Protein AF-A0A949MS67-F1 (afdb_monomer_lite)

Sequence (192 aa):
MQKNRKSPASVDPARSLKKAKGFMIFGLKSWVKALELADGSKKSNGKYRYVVTPDASSGHILVAADGTVVEGSDRSREEWAKIGQPARLASIGLRAAKDELDAAERVEYTFNVITGEAYLSRRGQRVAGQPETIAAWAEIGHPVETALFEQLFAAQEWGNTTAEEVTRARMIKLGVIRPPKADDAPPTAVLS

Foldseek 3Di:
DDDPPPDPPDDDPVVVVVLLLVLLVQLQVLQQVQVCVVVVHPDDPPQKDKDAPPVRQWIFMAGPPPRDTDPPGTDGSNVSSVLRLLLLLLLLLLLVVQVVVVVPPHKDWDRHSVVQFIFIDDPNHTDPPDDTGSNVSSVRSVVVLVVLVVQLVVCVVVVPPVSNVVSVVSCCSSVVDPDDDPVPDDDPPDDD

Structure (mmCIF, N/CA/C/O backbone):
data_AF-A0A949MS67-F1
#
_entry.id   AF-A0A949MS67-F1
#
loop_
_atom_site.group_PDB
_atom_site.id
_atom_site.type_symbol
_atom_site.label_atom_id
_atom_site.label_alt_id
_atom_site.label_comp_id
_atom_site.label_asym_id
_atom_site.label_entity_id
_atom_site.label_seq_id
_atom_site.pdbx_PDB_ins_code
_atom_site.Cartn_x
_atom_site.Cartn_y
_atom_site.Cartn_z
_atom_site.occupancy
_atom_site.B_iso_or_equiv
_atom_site.auth_seq_id
_atom_site.auth_comp_id
_atom_site.auth_asym_id
_atom_site.auth_atom_id
_atom_site.pdbx_PDB_model_num
ATOM 1 N N . MET A 1 1 ? 37.582 -19.142 -14.739 1.00 43.19 1 MET A N 1
ATOM 2 C CA . MET A 1 1 ? 36.908 -17.911 -14.268 1.00 43.19 1 MET A CA 1
ATOM 3 C C . MET A 1 1 ? 35.966 -18.270 -13.125 1.00 43.19 1 MET A C 1
ATOM 5 O O . MET A 1 1 ? 34.903 -18.828 -13.368 1.00 43.19 1 MET A O 1
ATOM 9 N N . GLN A 1 2 ? 36.383 -18.052 -11.875 1.00 36.72 2 GLN A N 1
ATOM 10 C CA . GLN A 1 2 ? 35.538 -18.284 -10.699 1.00 36.72 2 GLN A CA 1
ATOM 11 C C . GLN A 1 2 ? 34.531 -17.136 -10.566 1.00 36.72 2 GLN A C 1
ATOM 13 O O . GLN A 1 2 ? 34.910 -15.971 -10.490 1.00 36.72 2 GLN A O 1
ATOM 18 N N . LYS A 1 3 ? 33.236 -17.469 -10.566 1.00 44.88 3 LYS A N 1
ATOM 19 C CA . LYS A 1 3 ? 32.161 -16.527 -10.242 1.00 44.88 3 LYS A CA 1
ATOM 20 C C . LYS A 1 3 ? 32.287 -16.171 -8.760 1.00 44.88 3 LYS A C 1
ATOM 22 O O . LYS A 1 3 ? 31.984 -17.007 -7.910 1.00 44.88 3 LYS A O 1
ATOM 27 N N . ASN A 1 4 ? 32.716 -14.947 -8.458 1.00 38.44 4 ASN A N 1
ATOM 28 C CA . ASN A 1 4 ? 32.629 -14.375 -7.116 1.00 38.44 4 ASN A CA 1
ATOM 29 C C . ASN A 1 4 ? 31.155 -14.357 -6.687 1.00 38.44 4 ASN A C 1
ATOM 31 O O . ASN A 1 4 ? 30.397 -13.456 -7.049 1.00 38.44 4 ASN A O 1
ATOM 35 N N . ARG A 1 5 ? 30.734 -15.372 -5.926 1.00 43.78 5 ARG A N 1
ATOM 36 C CA . ARG A 1 5 ? 29.480 -15.337 -5.174 1.00 43.78 5 ARG A CA 1
ATOM 37 C C . ARG A 1 5 ? 29.634 -14.234 -4.130 1.00 43.78 5 ARG A C 1
ATOM 39 O O . ARG A 1 5 ? 30.323 -14.429 -3.135 1.00 43.78 5 ARG A O 1
ATOM 46 N N . LYS A 1 6 ? 29.037 -13.065 -4.383 1.00 41.81 6 LYS A N 1
ATOM 47 C CA . LYS A 1 6 ? 28.868 -12.029 -3.358 1.00 41.81 6 LYS A CA 1
ATOM 48 C C . LYS A 1 6 ? 28.178 -12.684 -2.161 1.00 41.81 6 LYS A C 1
ATOM 50 O O . LYS A 1 6 ? 27.046 -13.147 -2.290 1.00 41.81 6 LYS A O 1
ATOM 55 N N . SER A 1 7 ? 28.870 -12.743 -1.026 1.00 41.59 7 SER A N 1
ATOM 56 C CA . SER A 1 7 ? 28.273 -13.062 0.270 1.00 41.59 7 SER A CA 1
ATOM 57 C C . SER A 1 7 ? 27.029 -12.189 0.477 1.00 41.59 7 SER A C 1
ATOM 59 O O . SER A 1 7 ? 27.041 -11.033 0.033 1.00 41.59 7 SER A O 1
ATOM 61 N N . PRO A 1 8 ? 25.954 -12.692 1.113 1.00 46.56 8 PRO A N 1
ATOM 62 C CA . PRO A 1 8 ? 24.785 -11.870 1.388 1.00 46.56 8 PRO A CA 1
ATOM 63 C C . PRO A 1 8 ? 25.245 -10.682 2.232 1.00 46.56 8 PRO A C 1
ATOM 65 O O . PRO A 1 8 ? 25.768 -10.858 3.331 1.00 46.56 8 PRO A O 1
ATOM 68 N N . ALA A 1 9 ? 25.140 -9.477 1.668 1.00 53.34 9 ALA A N 1
ATOM 69 C CA . ALA A 1 9 ? 25.511 -8.253 2.359 1.00 53.34 9 ALA A CA 1
ATOM 70 C C . ALA A 1 9 ? 24.758 -8.210 3.694 1.00 53.34 9 ALA A C 1
ATOM 72 O O . ALA A 1 9 ? 23.539 -8.406 3.713 1.00 53.34 9 ALA A O 1
ATOM 73 N N . SER A 1 10 ? 25.480 -7.992 4.796 1.00 55.25 10 SER A N 1
ATOM 74 C CA . SER A 1 10 ? 24.866 -7.800 6.106 1.00 55.25 10 SER A CA 1
ATOM 75 C C . SER A 1 10 ? 23.783 -6.730 5.986 1.00 55.25 10 SER A C 1
ATOM 77 O O . SER A 1 10 ? 23.971 -5.679 5.365 1.00 55.25 10 SER A O 1
ATOM 79 N N . VAL A 1 11 ? 22.596 -7.041 6.499 1.00 66.44 11 VAL A N 1
ATOM 80 C CA . VAL A 1 11 ? 21.452 -6.143 6.405 1.00 66.44 11 VAL A CA 1
ATOM 81 C C . VAL A 1 11 ? 21.761 -4.908 7.247 1.00 66.44 11 VAL A C 1
ATOM 83 O O . VAL A 1 11 ? 21.749 -4.978 8.471 1.00 66.44 11 VAL A O 1
ATOM 86 N N . ASP A 1 12 ? 22.048 -3.786 6.587 1.00 80.50 12 ASP A N 1
ATOM 87 C CA . ASP A 1 12 ? 22.274 -2.492 7.234 1.00 80.50 12 ASP A CA 1
ATOM 88 C C . ASP A 1 12 ? 21.078 -2.146 8.157 1.00 80.50 12 ASP A C 1
ATOM 90 O O . ASP A 1 12 ? 19.947 -1.970 7.663 1.00 80.50 12 ASP A O 1
ATOM 94 N N . PRO A 1 13 ? 21.286 -2.058 9.489 1.00 81.38 13 PRO A N 1
ATOM 95 C CA . PRO A 1 13 ? 20.227 -1.756 10.447 1.00 81.38 13 PRO A CA 1
ATOM 96 C C . PRO A 1 13 ? 19.528 -0.424 10.156 1.00 81.38 13 PRO A C 1
ATOM 98 O O . PRO A 1 13 ? 18.302 -0.333 10.259 1.00 81.38 13 PRO A O 1
ATOM 101 N N . ALA A 1 14 ? 20.270 0.593 9.706 1.00 84.31 14 ALA A N 1
ATOM 102 C CA . ALA A 1 14 ? 19.713 1.905 9.386 1.00 84.31 14 ALA A CA 1
ATOM 103 C C . ALA A 1 14 ? 18.784 1.833 8.166 1.00 84.31 14 ALA A C 1
ATOM 105 O O . ALA A 1 14 ? 17.692 2.416 8.150 1.00 84.31 14 ALA A O 1
ATOM 106 N N . ARG A 1 15 ? 19.168 1.050 7.151 1.00 84.00 15 ARG A N 1
ATOM 107 C CA . ARG A 1 15 ? 18.330 0.798 5.971 1.00 84.00 15 ARG A CA 1
ATOM 108 C C . ARG A 1 15 ? 17.051 0.045 6.332 1.00 84.00 15 ARG A C 1
ATOM 110 O O . ARG A 1 15 ? 15.988 0.365 5.794 1.00 84.00 15 ARG A O 1
ATOM 117 N N . SER A 1 16 ? 17.136 -0.921 7.241 1.00 84.88 16 SER A N 1
ATOM 118 C CA . SER A 1 16 ? 15.979 -1.696 7.709 1.00 84.88 16 SER A CA 1
ATOM 119 C C . SER A 1 16 ? 14.995 -0.838 8.492 1.00 84.88 16 SER A C 1
ATOM 121 O O . SER A 1 16 ? 13.800 -0.867 8.202 1.00 84.88 16 SER A O 1
ATOM 123 N N . LEU A 1 17 ? 15.495 0.017 9.386 1.00 88.12 17 LEU A N 1
ATOM 124 C CA . LEU A 1 17 ? 14.684 0.994 10.115 1.00 88.12 17 LEU A CA 1
ATOM 125 C C . LEU A 1 17 ? 13.962 1.956 9.164 1.00 88.12 17 LEU A C 1
ATOM 127 O O . LEU A 1 17 ? 12.759 2.192 9.299 1.00 88.12 17 LEU A O 1
ATOM 131 N N . LYS A 1 18 ? 14.662 2.465 8.141 1.00 90.31 18 LYS A N 1
ATOM 132 C CA . LYS A 1 18 ? 14.059 3.337 7.121 1.00 90.31 18 LYS A CA 1
ATOM 133 C C . LYS A 1 18 ? 12.941 2.631 6.348 1.00 90.31 18 LYS A C 1
ATOM 135 O O . LYS A 1 18 ? 11.901 3.243 6.094 1.00 90.31 18 LYS A O 1
ATOM 140 N N . LYS A 1 19 ? 13.129 1.355 5.989 1.00 91.06 19 LYS A N 1
ATOM 141 C CA . LYS A 1 19 ? 12.092 0.540 5.334 1.00 91.06 19 LYS A CA 1
ATOM 142 C C . LYS A 1 19 ? 10.891 0.313 6.251 1.00 91.06 19 LYS A C 1
ATOM 144 O O . LYS A 1 19 ? 9.771 0.588 5.830 1.00 91.06 19 LYS A O 1
ATOM 149 N N . ALA A 1 20 ? 11.121 -0.100 7.497 1.00 94.12 20 ALA A N 1
ATOM 150 C CA . ALA A 1 20 ? 10.064 -0.321 8.482 1.00 94.12 20 ALA A CA 1
ATOM 151 C C . ALA A 1 20 ? 9.238 0.950 8.722 1.00 94.12 20 ALA A C 1
ATOM 153 O O . ALA A 1 20 ? 8.012 0.898 8.701 1.00 94.12 20 ALA A O 1
ATOM 154 N N . LYS A 1 21 ? 9.886 2.120 8.825 1.00 95.31 21 LYS A N 1
ATOM 155 C CA . LYS A 1 21 ? 9.196 3.418 8.883 1.00 95.31 21 LYS A CA 1
ATOM 156 C C . LYS A 1 21 ? 8.341 3.666 7.639 1.00 95.31 21 LYS A C 1
ATOM 158 O O . LYS A 1 21 ? 7.201 4.106 7.752 1.00 95.31 21 LYS A O 1
ATOM 163 N N . GLY A 1 22 ? 8.874 3.387 6.449 1.00 95.00 22 GLY A N 1
ATOM 164 C CA . GLY A 1 22 ? 8.127 3.502 5.195 1.00 95.00 22 GLY A CA 1
ATOM 165 C C . GLY A 1 22 ? 6.868 2.630 5.176 1.00 95.00 22 GLY A C 1
ATOM 166 O O . GLY A 1 22 ? 5.795 3.121 4.824 1.00 95.00 22 GLY A O 1
ATOM 167 N N . PHE A 1 23 ? 6.988 1.372 5.604 1.00 97.31 23 PHE A N 1
ATOM 168 C CA . PHE A 1 23 ? 5.857 0.454 5.713 1.00 97.31 23 PHE A CA 1
ATOM 169 C C . PHE A 1 23 ? 4.867 0.892 6.786 1.00 97.31 23 PHE A C 1
ATOM 171 O O . PHE A 1 23 ? 3.676 0.917 6.503 1.00 97.31 23 PHE A O 1
ATOM 178 N N . MET A 1 24 ? 5.326 1.348 7.953 1.00 98.12 24 MET A N 1
ATOM 179 C CA . MET A 1 24 ? 4.439 1.880 8.988 1.00 98.12 24 MET A CA 1
ATOM 180 C C . MET A 1 24 ? 3.545 3.003 8.451 1.00 98.12 24 MET A C 1
ATOM 182 O O . MET A 1 24 ? 2.327 2.956 8.601 1.00 98.12 24 MET A O 1
ATOM 186 N N . ILE A 1 25 ? 4.133 3.979 7.751 1.00 96.81 25 ILE A N 1
ATOM 187 C CA . ILE A 1 25 ? 3.370 5.078 7.142 1.00 96.81 25 ILE A CA 1
ATOM 188 C C . ILE A 1 25 ? 2.364 4.560 6.109 1.00 96.81 25 ILE A C 1
ATOM 190 O O . ILE A 1 25 ? 1.252 5.080 6.022 1.00 96.81 25 ILE A O 1
ATOM 194 N N . PHE A 1 26 ? 2.733 3.555 5.311 1.00 97.06 26 PHE A N 1
ATOM 195 C CA . PHE A 1 26 ? 1.811 2.963 4.343 1.00 97.06 26 PHE A CA 1
ATOM 196 C C . PHE A 1 26 ? 0.642 2.247 5.035 1.00 97.06 26 PHE A C 1
ATOM 198 O O . PHE A 1 26 ? -0.505 2.418 4.618 1.00 97.06 26 PHE A O 1
ATOM 205 N N . GLY A 1 27 ? 0.918 1.501 6.109 1.00 97.19 27 GLY A N 1
ATOM 206 C CA . GLY A 1 27 ? -0.087 0.832 6.936 1.00 97.19 27 GLY A CA 1
ATOM 207 C C . GLY A 1 27 ? -1.080 1.827 7.533 1.00 97.19 27 GLY A C 1
ATOM 208 O O . GLY A 1 27 ? -2.278 1.698 7.298 1.00 97.19 27 GLY A O 1
ATOM 209 N N . LEU A 1 28 ? -0.580 2.881 8.185 1.00 97.81 28 LEU A N 1
ATOM 210 C CA . LEU A 1 28 ? -1.396 3.958 8.758 1.00 97.81 28 LEU A CA 1
ATOM 211 C C . LEU A 1 28 ? -2.299 4.627 7.714 1.00 97.81 28 LEU A C 1
ATOM 213 O O . LEU A 1 28 ? -3.502 4.769 7.925 1.00 97.81 28 LEU A O 1
ATOM 217 N N . LYS A 1 29 ? -1.744 5.002 6.553 1.00 95.81 29 LYS A N 1
ATOM 218 C CA . LYS A 1 29 ? -2.519 5.613 5.457 1.00 95.81 29 LYS A CA 1
ATOM 219 C C . LYS A 1 29 ? -3.605 4.685 4.924 1.00 95.81 29 LYS A C 1
ATOM 221 O O . LYS A 1 29 ? -4.720 5.128 4.659 1.00 95.81 29 LYS A O 1
ATOM 226 N N . SER A 1 30 ? -3.272 3.411 4.756 1.00 95.56 30 SER A N 1
ATOM 227 C CA . SER A 1 30 ? -4.215 2.410 4.259 1.00 95.56 30 SER A CA 1
ATOM 228 C C . SER A 1 30 ? -5.339 2.157 5.260 1.00 95.56 30 SER A C 1
ATOM 230 O O . SER A 1 30 ? -6.488 1.998 4.861 1.00 95.56 30 SER A O 1
ATOM 232 N N . TRP A 1 31 ? -5.025 2.175 6.555 1.00 96.50 31 TRP A N 1
ATOM 233 C CA . TRP A 1 31 ? -6.000 2.004 7.624 1.00 96.50 31 TRP A CA 1
ATOM 234 C C . TRP A 1 31 ? -6.948 3.198 7.724 1.00 96.50 31 TRP A C 1
ATOM 236 O O . TRP A 1 31 ? -8.157 3.003 7.768 1.00 96.50 31 TRP A O 1
ATOM 246 N N . VAL A 1 32 ? -6.427 4.430 7.660 1.00 96.06 32 VAL A N 1
ATOM 247 C CA . VAL A 1 32 ? -7.252 5.647 7.538 1.00 96.06 32 VAL A CA 1
ATOM 248 C C . VAL A 1 32 ? -8.229 5.511 6.373 1.00 96.06 32 VAL A C 1
ATOM 250 O O . VAL A 1 32 ? -9.426 5.722 6.541 1.00 96.06 32 VAL A O 1
ATOM 253 N N . LYS A 1 33 ? -7.739 5.076 5.206 1.00 93.62 33 LYS A N 1
ATOM 254 C CA . LYS A 1 33 ? -8.592 4.896 4.032 1.00 93.62 33 LYS A CA 1
ATOM 255 C C . LYS A 1 33 ? -9.660 3.813 4.231 1.00 93.62 33 LYS A C 1
ATOM 257 O O . LYS A 1 33 ? -10.775 3.973 3.741 1.00 93.62 33 LYS A O 1
ATOM 262 N N . ALA A 1 34 ? -9.330 2.730 4.932 1.00 93.94 34 ALA A N 1
ATOM 263 C CA . ALA A 1 34 ? -10.269 1.662 5.259 1.00 93.94 34 ALA A CA 1
ATOM 264 C C . ALA A 1 34 ? -11.369 2.126 6.230 1.00 93.94 34 ALA A C 1
ATOM 266 O O . ALA A 1 34 ? -12.530 1.787 6.020 1.00 93.94 34 ALA A O 1
ATOM 267 N N . LEU A 1 35 ? -11.031 2.948 7.231 1.00 94.88 35 LEU A N 1
ATOM 268 C CA . LEU A 1 35 ? -12.013 3.567 8.131 1.00 94.88 35 LEU A CA 1
ATOM 269 C C . LEU A 1 35 ? -12.977 4.477 7.358 1.00 94.88 35 LEU A C 1
ATOM 271 O O . LEU A 1 35 ? -14.189 4.345 7.481 1.00 94.88 35 LEU A O 1
ATOM 275 N N . GLU A 1 36 ? -12.449 5.347 6.494 1.00 92.69 36 GLU A N 1
ATOM 276 C CA . GLU A 1 36 ? -13.283 6.224 5.661 1.00 92.69 36 GLU A CA 1
ATOM 277 C C . GLU A 1 36 ? -14.195 5.427 4.718 1.00 92.69 36 GLU A C 1
ATOM 279 O O . GLU A 1 36 ? -15.343 5.808 4.490 1.00 92.69 36 GLU A O 1
ATOM 284 N N . LEU A 1 37 ? -13.704 4.310 4.172 1.00 89.88 37 LEU A N 1
ATOM 285 C CA . LEU A 1 37 ? -14.509 3.424 3.336 1.00 89.88 37 LEU A CA 1
ATOM 286 C C . LEU A 1 37 ? -15.642 2.766 4.137 1.00 89.88 37 LEU A C 1
ATOM 288 O O . LEU A 1 37 ? -16.756 2.679 3.624 1.00 89.88 37 LEU A O 1
ATOM 292 N N . ALA A 1 38 ? -15.371 2.336 5.373 1.00 89.69 38 ALA A N 1
ATOM 293 C CA . ALA A 1 38 ? -16.376 1.764 6.270 1.00 89.69 38 ALA A CA 1
ATOM 294 C C . ALA A 1 38 ? -17.486 2.774 6.616 1.00 89.69 38 ALA A C 1
ATOM 296 O O . ALA A 1 38 ? -18.649 2.397 6.710 1.00 89.69 38 ALA A O 1
ATOM 297 N N . ASP A 1 39 ? -17.152 4.064 6.681 1.00 89.25 39 ASP A N 1
ATOM 298 C CA . ASP A 1 39 ? -18.117 5.164 6.818 1.00 89.25 39 ASP A CA 1
ATOM 299 C C . ASP A 1 39 ? -18.855 5.521 5.508 1.00 89.25 39 ASP A C 1
ATOM 301 O O . ASP A 1 39 ? -19.553 6.533 5.431 1.00 89.25 39 ASP A O 1
ATOM 305 N N . GLY A 1 40 ? -18.669 4.748 4.433 1.00 86.19 40 GLY A N 1
ATOM 306 C CA . GLY A 1 40 ? -19.291 4.986 3.127 1.00 86.19 40 GLY A CA 1
ATOM 307 C C . GLY A 1 40 ? -18.595 6.050 2.269 1.00 86.19 40 GLY A C 1
ATOM 308 O O . GLY A 1 40 ? -19.070 6.384 1.178 1.00 86.19 40 GLY A O 1
ATOM 309 N N . SER A 1 41 ? -17.446 6.578 2.702 1.00 86.31 41 SER A N 1
ATOM 310 C CA . SER A 1 41 ? -16.713 7.606 1.960 1.00 86.31 41 SER A CA 1
ATOM 311 C C . SER A 1 41 ? -15.823 6.991 0.878 1.00 86.31 41 SER A C 1
ATOM 313 O O . SER A 1 41 ? -14.752 6.433 1.123 1.00 86.31 41 SER A O 1
ATOM 315 N N . LYS A 1 42 ? -16.225 7.160 -0.388 1.00 77.25 42 LYS A N 1
ATOM 316 C CA . LYS A 1 42 ? -15.426 6.708 -1.547 1.00 77.25 42 LYS A CA 1
ATOM 317 C C . LYS A 1 42 ? -14.109 7.480 -1.693 1.00 77.25 42 LYS A C 1
ATOM 319 O O . LYS A 1 42 ? -13.109 6.942 -2.170 1.00 77.25 42 LYS A O 1
ATOM 324 N N . LYS A 1 43 ? -14.065 8.734 -1.239 1.00 78.50 43 LYS A N 1
ATOM 325 C CA . LYS A 1 43 ? -12.876 9.603 -1.232 1.00 78.50 43 LYS A CA 1
ATOM 326 C C . LYS A 1 43 ? -12.490 9.946 0.201 1.00 78.50 43 LYS A C 1
ATOM 328 O O . LYS A 1 43 ? -13.339 9.888 1.080 1.00 78.50 43 LYS A O 1
ATOM 333 N N . SER A 1 44 ? -11.212 10.260 0.411 1.00 79.88 44 SER A N 1
ATOM 334 C CA . SER A 1 44 ? -10.785 10.747 1.721 1.00 79.88 44 SER A CA 1
ATOM 335 C C . SER A 1 44 ? -11.413 12.104 1.993 1.00 79.88 44 SER A C 1
ATOM 337 O O . SER A 1 44 ? -11.413 12.967 1.114 1.00 79.88 44 SER A O 1
ATOM 339 N N . ASN A 1 45 ? -11.998 12.249 3.176 1.00 86.69 45 ASN A N 1
ATOM 340 C CA . ASN A 1 45 ? -12.684 13.459 3.626 1.00 86.69 45 ASN A CA 1
ATOM 341 C C . ASN A 1 45 ? -11.993 14.087 4.846 1.00 86.69 45 ASN A C 1
ATOM 343 O O . ASN A 1 45 ? -12.453 15.107 5.349 1.00 86.69 45 ASN A O 1
ATOM 347 N N . GLY A 1 46 ? -10.893 13.487 5.316 1.00 90.62 46 GLY A N 1
ATOM 348 C CA . GLY A 1 46 ? -10.115 14.001 6.436 1.00 90.62 46 GLY A CA 1
ATOM 349 C C . GLY A 1 46 ? -10.731 13.720 7.806 1.00 90.62 46 GLY A C 1
ATOM 350 O O . GLY A 1 46 ? -10.265 14.296 8.785 1.00 90.62 46 GLY A O 1
ATOM 351 N N . LYS A 1 47 ? -11.734 12.833 7.909 1.00 94.31 47 LYS A N 1
ATOM 352 C CA . LYS A 1 47 ? -12.329 12.433 9.199 1.00 94.31 47 LYS A CA 1
ATOM 353 C C . LYS A 1 47 ? -11.311 11.781 10.134 1.00 94.31 47 LYS A C 1
ATOM 355 O O . LYS A 1 47 ? -11.421 11.931 11.348 1.00 94.31 47 LYS A O 1
ATOM 360 N N . TYR A 1 48 ? -10.312 11.095 9.582 1.00 96.50 48 TYR A N 1
ATOM 361 C CA . TYR A 1 48 ? -9.245 10.457 10.344 1.00 96.50 48 TYR A CA 1
ATOM 362 C C . TYR A 1 48 ? -7.877 10.982 9.918 1.00 96.50 48 TYR A C 1
ATOM 364 O O . TYR A 1 48 ? -7.619 11.211 8.735 1.00 96.50 48 TYR A O 1
ATOM 372 N N . ARG A 1 49 ? -6.965 11.112 10.882 1.00 96.19 49 ARG A N 1
ATOM 373 C CA . ARG A 1 49 ? -5.554 11.438 10.641 1.00 96.19 49 ARG A CA 1
ATOM 374 C C . ARG A 1 49 ? -4.659 10.502 11.433 1.00 96.19 49 ARG A C 1
ATOM 376 O O . ARG A 1 49 ? -4.998 10.131 12.548 1.00 96.19 49 ARG A O 1
ATOM 383 N N . TYR A 1 50 ? -3.508 10.141 10.883 1.00 97.00 50 TYR A N 1
ATOM 384 C CA . TYR A 1 50 ? -2.521 9.371 11.630 1.00 97.00 50 TYR A CA 1
ATOM 385 C C . TYR A 1 50 ? -1.490 10.285 12.293 1.00 97.00 50 TYR A C 1
ATOM 387 O O . TYR A 1 50 ? -1.149 11.347 11.768 1.00 97.00 50 TYR A O 1
ATOM 395 N N . VAL A 1 51 ? -0.958 9.829 13.420 1.00 97.06 51 VAL A N 1
ATOM 396 C CA . VAL A 1 51 ? 0.145 10.448 14.152 1.00 97.06 51 VAL A CA 1
ATOM 397 C C . VAL A 1 51 ? 1.258 9.418 14.286 1.00 97.06 51 VAL A C 1
ATOM 399 O O . VAL A 1 51 ? 1.006 8.226 14.451 1.00 97.06 51 VAL A O 1
ATOM 402 N N . VAL A 1 52 ? 2.497 9.881 14.172 1.00 97.44 52 VAL A N 1
ATOM 403 C CA . VAL A 1 52 ? 3.704 9.074 14.364 1.00 97.44 52 VAL A CA 1
ATOM 404 C C . VAL A 1 52 ? 4.557 9.771 15.403 1.00 97.44 52 VAL A C 1
ATOM 406 O O . VAL A 1 52 ? 4.695 10.996 15.351 1.00 97.44 52 VAL A O 1
ATOM 409 N N . THR A 1 53 ? 5.124 9.008 16.332 1.00 96.62 53 THR A N 1
ATOM 410 C CA . THR A 1 53 ? 6.024 9.565 17.344 1.00 96.62 53 THR A CA 1
ATOM 411 C C . THR A 1 53 ? 7.258 10.205 16.691 1.00 96.62 53 THR A C 1
ATOM 413 O O . THR A 1 53 ? 7.654 9.805 15.591 1.00 96.62 53 THR A O 1
ATOM 416 N N . PRO A 1 54 ? 7.904 11.203 17.323 1.00 93.25 54 PRO A N 1
ATOM 417 C CA . PRO A 1 54 ? 9.055 11.891 16.726 1.00 93.25 54 PRO A CA 1
ATOM 418 C C . PRO A 1 54 ? 10.208 10.956 16.324 1.00 93.25 54 PRO A C 1
ATOM 420 O O . PRO A 1 54 ? 10.836 11.141 15.280 1.00 93.25 54 PRO A O 1
ATOM 423 N N . ASP A 1 55 ? 10.442 9.912 17.117 1.00 92.81 55 ASP A N 1
ATOM 424 C CA . ASP A 1 55 ? 11.435 8.857 16.885 1.00 92.81 55 ASP A CA 1
ATOM 425 C C . ASP A 1 55 ? 10.950 7.756 15.917 1.00 92.81 55 ASP A C 1
ATOM 427 O O . ASP A 1 55 ? 11.714 6.864 15.542 1.00 92.81 55 ASP A O 1
ATOM 431 N N . ALA A 1 56 ? 9.692 7.828 15.471 1.00 94.31 56 ALA A N 1
ATOM 432 C CA . ALA A 1 56 ? 9.029 6.840 14.629 1.00 94.31 56 ALA A CA 1
ATOM 433 C C . ALA A 1 56 ? 9.100 5.409 15.198 1.00 94.31 56 ALA A C 1
ATOM 435 O O . ALA A 1 56 ? 9.286 4.450 14.438 1.00 94.31 56 ALA A O 1
ATOM 436 N N . SER A 1 57 ? 8.997 5.270 16.521 1.00 96.44 57 SER A N 1
ATOM 437 C CA . SER A 1 57 ? 8.876 3.983 17.213 1.00 96.44 57 SER A CA 1
ATOM 438 C C . SER A 1 57 ? 7.439 3.457 17.239 1.00 96.44 57 SER A C 1
ATOM 440 O O . SER A 1 57 ? 7.250 2.242 17.232 1.00 96.44 57 SER A O 1
ATOM 442 N N . SER A 1 58 ? 6.433 4.332 17.180 1.00 97.62 58 SER A N 1
ATOM 443 C CA . SER A 1 58 ? 5.020 3.949 17.122 1.00 97.62 58 SER A CA 1
ATOM 444 C C . SER A 1 58 ? 4.167 4.958 16.346 1.00 97.62 58 SER A C 1
ATOM 446 O O . SER A 1 58 ? 4.630 6.019 15.903 1.00 97.62 58 SER A O 1
ATOM 448 N N . GLY A 1 59 ? 2.900 4.603 16.144 1.00 97.88 59 GLY A N 1
ATOM 449 C CA . GLY A 1 59 ? 1.900 5.494 15.580 1.00 97.88 59 GLY A CA 1
ATOM 450 C C . GLY A 1 59 ? 0.482 5.043 15.903 1.00 97.88 59 GLY A C 1
ATOM 451 O O . GLY A 1 59 ? 0.245 3.881 16.225 1.00 97.88 59 GLY A O 1
ATOM 452 N N . HIS A 1 60 ? -0.456 5.973 15.778 1.00 98.25 60 HIS A N 1
ATOM 453 C CA . HIS A 1 60 ? -1.879 5.755 16.026 1.00 98.25 60 HIS A CA 1
ATOM 454 C C . HIS A 1 60 ? -2.731 6.623 15.099 1.00 98.25 60 HIS A C 1
ATOM 456 O O . HIS A 1 60 ? -2.218 7.474 14.365 1.00 98.25 60 HIS A O 1
ATOM 462 N N . ILE A 1 61 ? -4.043 6.401 15.107 1.00 98.19 61 ILE A N 1
ATOM 463 C CA . ILE A 1 61 ? -5.008 7.149 14.299 1.00 98.19 61 ILE A CA 1
ATOM 464 C C . ILE A 1 61 ? -5.928 7.925 15.230 1.00 98.19 61 ILE A C 1
ATOM 466 O O . ILE A 1 61 ? -6.395 7.394 16.231 1.00 98.19 61 ILE A O 1
ATOM 470 N N . LEU A 1 62 ? -6.192 9.179 14.882 1.00 97.62 62 LEU A N 1
ATOM 471 C CA . LEU A 1 62 ? -7.103 10.068 15.585 1.00 97.62 62 LEU A CA 1
ATOM 472 C C . LEU A 1 62 ? -8.317 10.375 14.712 1.00 97.62 62 LEU A C 1
ATOM 474 O O . LEU A 1 62 ? -8.184 10.558 13.497 1.00 97.62 62 LEU A O 1
ATOM 478 N N . VAL A 1 63 ? -9.475 10.525 15.343 1.00 96.69 63 VAL A N 1
ATOM 479 C CA . VAL A 1 63 ? -10.611 11.245 14.767 1.00 96.69 63 VAL A CA 1
ATOM 480 C C . VAL A 1 63 ? -10.239 12.728 14.709 1.00 96.69 63 VAL A C 1
ATOM 482 O O . VAL A 1 63 ? -9.766 13.315 15.680 1.00 96.69 63 VAL A O 1
ATOM 485 N N . ALA A 1 64 ? -10.382 13.348 13.541 1.00 94.38 64 ALA A N 1
ATOM 486 C CA . ALA A 1 64 ? -9.918 14.714 13.317 1.00 94.38 64 ALA A CA 1
ATOM 487 C C . ALA A 1 64 ? -10.745 15.763 14.075 1.00 94.38 64 ALA A C 1
ATOM 489 O O . ALA A 1 64 ? -10.207 16.809 14.425 1.00 94.38 64 ALA A O 1
ATOM 490 N N . ALA A 1 65 ? -12.029 15.483 14.315 1.00 94.88 65 ALA A N 1
ATOM 491 C CA . ALA A 1 65 ? -12.967 16.426 14.921 1.00 94.88 65 ALA A CA 1
ATOM 492 C C . ALA A 1 65 ? -12.680 16.700 16.407 1.00 94.88 65 ALA A C 1
ATOM 494 O O . ALA A 1 65 ? -12.796 17.839 16.848 1.00 94.88 65 ALA A O 1
ATOM 495 N N . ASP A 1 66 ? -12.306 15.672 17.166 1.00 94.94 66 ASP A N 1
ATOM 496 C CA . ASP A 1 66 ? -12.172 15.716 18.628 1.00 94.94 66 ASP A CA 1
ATOM 497 C C . ASP A 1 66 ? -10.800 15.232 19.131 1.00 94.94 66 ASP A C 1
ATOM 499 O O . ASP A 1 66 ? -10.475 15.395 20.304 1.00 94.94 66 ASP A O 1
ATOM 503 N N . GLY A 1 67 ? -9.968 14.667 18.252 1.00 94.81 67 GLY A N 1
ATOM 504 C CA . GLY A 1 67 ? -8.666 14.122 18.617 1.00 94.81 67 GLY A CA 1
ATOM 505 C C . GLY A 1 67 ? -8.725 12.769 19.324 1.00 94.81 67 GLY A C 1
ATOM 506 O O . GLY A 1 67 ? -7.695 12.338 19.839 1.00 94.81 67 GLY A O 1
ATOM 507 N N . THR A 1 68 ? -9.874 12.087 19.343 1.00 96.81 68 THR A N 1
ATOM 508 C CA . THR A 1 68 ? -10.008 10.775 19.987 1.00 96.81 68 THR A CA 1
ATOM 509 C C . THR A 1 68 ? -9.171 9.729 19.257 1.00 96.81 68 THR A C 1
ATOM 511 O O . THR A 1 68 ? -9.228 9.625 18.028 1.00 96.81 68 THR A O 1
ATOM 514 N N . VAL A 1 69 ? -8.406 8.926 20.002 1.00 97.31 69 VAL A N 1
ATOM 515 C CA . VAL A 1 69 ? -7.661 7.795 19.433 1.00 97.31 69 VAL A CA 1
ATOM 516 C C . VAL A 1 69 ? -8.642 6.722 18.975 1.00 97.31 69 VAL A C 1
ATOM 518 O O . VAL A 1 69 ? -9.492 6.271 19.738 1.00 97.31 69 VAL A O 1
ATOM 521 N N . VAL A 1 70 ? -8.508 6.288 17.725 1.00 96.56 70 VAL A N 1
ATOM 522 C CA . VAL A 1 70 ? -9.284 5.176 17.179 1.00 96.56 70 VAL A CA 1
ATOM 523 C C . VAL A 1 70 ? -8.842 3.883 17.856 1.00 96.56 70 VAL A C 1
ATOM 525 O O . VAL A 1 70 ? -7.647 3.572 17.903 1.00 96.56 70 VAL A O 1
ATOM 528 N N . GLU A 1 71 ? -9.806 3.114 18.352 1.00 93.75 71 GLU A N 1
ATOM 529 C CA . GLU A 1 71 ? -9.559 1.848 19.038 1.00 93.75 71 GLU A CA 1
ATOM 530 C C . GLU A 1 71 ? -8.714 0.885 18.186 1.00 93.75 71 GLU A C 1
ATOM 532 O O . GLU A 1 71 ? -8.880 0.769 16.969 1.00 93.75 71 GLU A O 1
ATOM 537 N N . GLY A 1 72 ? -7.751 0.220 18.829 1.00 90.94 72 GLY A N 1
ATOM 538 C CA . GLY A 1 72 ? -6.859 -0.742 18.177 1.00 90.94 72 GLY A CA 1
ATOM 539 C C . GLY A 1 72 ? -5.872 -0.137 17.171 1.00 90.94 72 GLY A C 1
ATOM 540 O O . GLY A 1 72 ? -5.209 -0.894 16.451 1.00 90.94 72 GLY A O 1
ATOM 541 N N . SER A 1 73 ? -5.766 1.196 17.090 1.00 96.00 73 SER A N 1
ATOM 542 C CA . SER A 1 73 ? -4.826 1.877 16.192 1.00 96.00 73 SER A CA 1
ATOM 543 C C . SER A 1 73 ? -3.472 2.201 16.827 1.00 96.00 73 SER A C 1
ATOM 545 O O . SER A 1 73 ? -2.521 2.425 16.088 1.00 96.00 73 SER A O 1
ATOM 547 N N . ASP A 1 74 ? -3.337 2.200 18.153 1.00 97.25 74 ASP A N 1
ATOM 548 C CA . ASP A 1 74 ? -2.031 2.417 18.783 1.00 97.25 74 ASP A CA 1
ATOM 549 C C . ASP A 1 74 ? -1.163 1.163 18.673 1.00 97.25 74 ASP A C 1
ATOM 551 O O . ASP A 1 74 ? -1.512 0.106 19.203 1.00 97.25 74 ASP A O 1
ATOM 555 N N . ARG A 1 75 ? -0.081 1.255 17.890 1.00 97.81 75 ARG A N 1
ATOM 556 C CA . ARG A 1 75 ? 0.808 0.128 17.576 1.00 97.81 75 ARG A CA 1
ATOM 557 C C . ARG A 1 75 ? 2.244 0.592 17.374 1.00 97.81 75 ARG A C 1
ATOM 559 O O . ARG A 1 75 ? 2.510 1.707 16.914 1.00 97.81 75 ARG A O 1
ATOM 566 N N . SER A 1 76 ? 3.182 -0.311 17.631 1.00 98.19 76 SER A N 1
ATOM 567 C CA . SER A 1 76 ? 4.595 -0.125 17.301 1.00 98.19 76 SER A CA 1
ATOM 568 C C . SER A 1 76 ? 4.832 -0.012 15.790 1.00 98.19 76 SER A C 1
ATOM 570 O O . SER A 1 76 ? 4.015 -0.418 14.953 1.00 98.19 76 SER A O 1
ATOM 572 N N . ARG A 1 77 ? 6.006 0.502 15.416 1.00 97.69 77 ARG A N 1
ATOM 573 C CA . ARG A 1 77 ? 6.470 0.552 14.026 1.00 97.69 77 ARG A CA 1
ATOM 574 C C . ARG A 1 77 ? 6.469 -0.826 13.384 1.00 97.69 77 ARG A C 1
ATOM 576 O O . ARG A 1 77 ? 6.088 -0.947 12.223 1.00 97.69 77 ARG A O 1
ATOM 583 N N . GLU A 1 78 ? 6.916 -1.849 14.100 1.00 97.12 78 GLU A N 1
ATOM 584 C CA . GLU A 1 78 ? 7.028 -3.214 13.595 1.00 97.12 78 GLU A CA 1
ATOM 585 C C . GLU A 1 78 ? 5.645 -3.814 13.319 1.00 97.12 78 GLU A C 1
ATOM 587 O O . GLU A 1 78 ? 5.443 -4.455 12.288 1.00 97.12 78 GLU A O 1
ATOM 592 N N . GLU A 1 79 ? 4.669 -3.557 14.186 1.00 97.81 79 GLU A N 1
ATOM 593 C CA . GLU A 1 79 ? 3.281 -3.980 13.982 1.00 97.81 79 GLU A CA 1
ATOM 594 C C . GLU A 1 79 ? 2.636 -3.260 12.799 1.00 97.81 79 GLU A C 1
ATOM 596 O O . GLU A 1 79 ? 2.016 -3.896 11.944 1.00 97.81 79 GLU A O 1
ATOM 601 N N . TRP A 1 80 ? 2.845 -1.949 12.682 1.00 98.06 80 TRP A N 1
ATOM 602 C CA . TRP A 1 80 ? 2.381 -1.204 11.519 1.00 98.06 80 TRP A CA 1
ATOM 603 C C . TRP A 1 80 ? 3.076 -1.634 10.226 1.00 98.06 80 TRP A C 1
ATOM 605 O O . TRP A 1 80 ? 2.442 -1.687 9.172 1.00 98.06 80 TRP A O 1
ATOM 615 N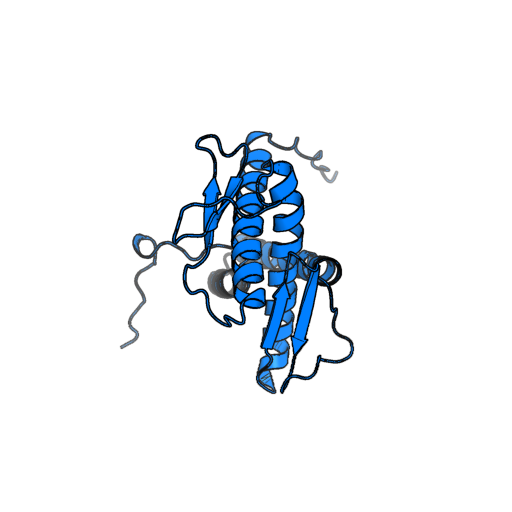 N . ALA A 1 81 ? 4.363 -1.976 10.282 1.00 97.44 81 ALA A N 1
ATOM 616 C CA . ALA A 1 81 ? 5.108 -2.467 9.132 1.00 97.44 81 ALA A CA 1
ATOM 617 C C . ALA A 1 81 ? 4.586 -3.827 8.644 1.00 97.44 81 ALA A C 1
ATOM 619 O O . ALA A 1 81 ? 4.487 -4.022 7.431 1.00 97.44 81 ALA A O 1
ATOM 620 N N . LYS A 1 82 ? 4.176 -4.724 9.554 1.00 97.00 82 LYS A N 1
ATOM 621 C CA . LYS A 1 82 ? 3.538 -6.011 9.207 1.00 97.00 82 LYS A CA 1
ATOM 622 C C . LYS A 1 82 ? 2.229 -5.843 8.432 1.00 97.00 82 LYS A C 1
ATOM 624 O O . LYS A 1 82 ? 1.876 -6.722 7.658 1.00 97.00 82 LYS A O 1
ATOM 629 N N . ILE A 1 83 ? 1.535 -4.718 8.599 1.00 97.31 83 ILE A N 1
ATOM 630 C CA . ILE A 1 83 ? 0.331 -4.370 7.825 1.00 97.31 83 ILE A CA 1
ATOM 631 C C . ILE A 1 83 ? 0.732 -3.668 6.526 1.00 97.31 83 ILE A C 1
ATOM 633 O O . ILE A 1 83 ? 0.263 -3.997 5.439 1.00 97.31 83 ILE A O 1
ATOM 637 N N . GLY A 1 84 ? 1.615 -2.679 6.634 1.00 97.50 84 GLY A N 1
ATOM 638 C CA . GLY A 1 84 ? 1.955 -1.791 5.534 1.00 97.50 84 GLY A CA 1
ATOM 639 C C . GLY A 1 84 ? 2.766 -2.442 4.422 1.00 97.50 84 GLY A C 1
ATOM 640 O O . GLY A 1 84 ? 2.591 -2.070 3.264 1.00 97.50 84 GLY A O 1
ATOM 641 N N . GLN A 1 85 ? 3.630 -3.410 4.736 1.00 97.31 85 GLN A N 1
ATOM 642 C CA . GLN A 1 85 ? 4.398 -4.137 3.727 1.00 97.31 85 GLN A CA 1
ATOM 643 C C . GLN A 1 85 ? 3.489 -4.941 2.780 1.00 97.31 85 GLN A C 1
ATOM 645 O O . GLN A 1 85 ? 3.530 -4.658 1.578 1.00 97.31 85 GLN A O 1
ATOM 650 N N . PRO A 1 86 ? 2.651 -5.886 3.257 1.00 97.94 86 PRO A N 1
ATOM 651 C CA . PRO A 1 86 ? 1.752 -6.616 2.370 1.00 97.94 86 PRO A CA 1
ATOM 652 C C . PRO A 1 86 ? 0.730 -5.685 1.713 1.00 97.94 86 PRO A C 1
ATOM 654 O O . PRO A 1 86 ? 0.47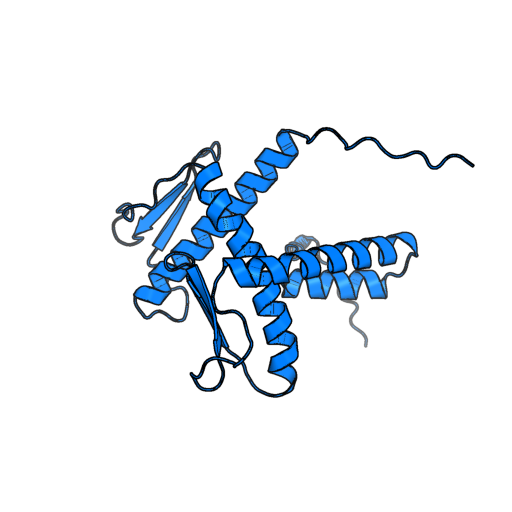9 -5.826 0.524 1.00 97.94 86 PRO A O 1
ATOM 657 N N . ALA A 1 87 ? 0.220 -4.663 2.411 1.00 98.00 87 ALA A N 1
ATOM 658 C CA . ALA A 1 87 ? -0.671 -3.671 1.807 1.00 98.00 87 ALA A CA 1
ATOM 659 C C . ALA A 1 87 ? -0.014 -2.933 0.622 1.00 98.00 87 ALA A C 1
ATOM 661 O O . ALA A 1 87 ? -0.633 -2.748 -0.428 1.00 98.00 87 ALA A O 1
ATOM 662 N N . ARG A 1 88 ? 1.256 -2.530 0.748 1.00 97.69 88 ARG A N 1
ATOM 663 C CA . ARG A 1 88 ? 1.975 -1.866 -0.347 1.00 97.69 88 ARG A CA 1
ATOM 664 C C . ARG A 1 88 ? 2.125 -2.785 -1.552 1.00 97.69 88 ARG A C 1
ATOM 666 O O . ARG A 1 88 ? 1.850 -2.354 -2.669 1.00 97.69 88 ARG A O 1
ATOM 673 N N . LEU A 1 89 ? 2.549 -4.025 -1.327 1.00 98.31 89 LEU A N 1
ATOM 674 C CA . LEU A 1 89 ? 2.700 -5.015 -2.393 1.00 98.31 89 LEU A CA 1
ATOM 675 C C . LEU A 1 89 ? 1.350 -5.310 -3.054 1.00 98.31 89 LEU A C 1
ATOM 677 O O . LEU A 1 89 ? 1.237 -5.230 -4.272 1.00 98.31 89 LEU A O 1
ATOM 681 N N . ALA A 1 90 ? 0.298 -5.510 -2.265 1.00 98.38 90 ALA A N 1
ATOM 682 C CA . ALA A 1 90 ? -1.052 -5.708 -2.773 1.00 98.38 90 ALA A CA 1
ATOM 683 C C . ALA A 1 90 ? -1.530 -4.538 -3.642 1.00 98.38 90 ALA A C 1
ATOM 685 O O . ALA A 1 90 ? -2.095 -4.753 -4.710 1.00 98.38 90 ALA A O 1
ATOM 686 N N . SER A 1 91 ? -1.251 -3.294 -3.234 1.00 97.75 91 SER A N 1
ATOM 687 C CA . SER A 1 91 ? -1.568 -2.113 -4.043 1.00 97.75 91 SER A CA 1
ATOM 688 C C . SER A 1 91 ? -0.816 -2.093 -5.377 1.00 97.75 91 SER A C 1
ATOM 690 O O . SER A 1 91 ? -1.360 -1.567 -6.345 1.00 97.75 91 SER A O 1
ATOM 692 N N . ILE A 1 92 ? 0.414 -2.608 -5.445 1.00 97.94 92 ILE A N 1
ATOM 693 C CA . ILE A 1 92 ? 1.173 -2.711 -6.701 1.00 97.94 92 ILE A CA 1
ATOM 694 C C . ILE A 1 92 ? 0.510 -3.746 -7.614 1.00 97.94 92 ILE A C 1
ATOM 696 O O . ILE A 1 92 ? 0.200 -3.424 -8.760 1.00 97.94 92 ILE A O 1
ATOM 700 N N . GLY A 1 93 ? 0.230 -4.946 -7.092 1.00 97.62 93 GLY A N 1
ATOM 701 C CA . GLY A 1 93 ? -0.421 -6.024 -7.843 1.00 97.62 93 GLY A CA 1
ATOM 702 C C . GLY A 1 93 ? -1.797 -5.618 -8.377 1.00 97.62 93 GLY A C 1
ATOM 703 O O . GLY A 1 93 ? -2.057 -5.746 -9.572 1.00 97.62 93 GLY A O 1
ATOM 704 N N . LEU A 1 94 ? -2.638 -5.026 -7.523 1.00 96.62 94 LEU A N 1
ATOM 705 C CA . LEU A 1 94 ? -3.959 -4.523 -7.909 1.00 96.62 94 LEU A CA 1
ATOM 706 C C . LEU A 1 94 ? -3.889 -3.476 -9.017 1.00 96.62 94 LEU A C 1
ATOM 708 O O . LEU A 1 94 ? -4.668 -3.533 -9.962 1.00 96.62 94 LEU A O 1
ATOM 712 N N . ARG A 1 95 ? -2.983 -2.496 -8.903 1.00 96.19 95 ARG A N 1
ATOM 713 C CA . ARG A 1 95 ? -2.852 -1.438 -9.914 1.00 96.19 95 ARG A CA 1
ATOM 714 C C . ARG A 1 95 ? -2.332 -1.984 -11.237 1.00 96.19 95 ARG A C 1
ATOM 716 O O . ARG A 1 95 ? -2.812 -1.549 -12.274 1.00 96.19 95 ARG A O 1
ATOM 723 N N . ALA A 1 96 ? -1.400 -2.935 -11.198 1.00 95.62 96 ALA A N 1
ATOM 724 C CA . ALA A 1 96 ? -0.884 -3.580 -12.399 1.00 95.62 96 ALA A CA 1
ATOM 725 C C . ALA A 1 96 ? -1.987 -4.365 -13.126 1.00 95.62 96 ALA A C 1
ATOM 727 O O . ALA A 1 96 ? -2.223 -4.125 -14.306 1.00 95.62 96 ALA A O 1
ATOM 728 N N . ALA A 1 97 ? -2.734 -5.210 -12.410 1.00 95.44 97 ALA A N 1
ATOM 729 C CA . ALA A 1 97 ? -3.844 -5.964 -12.991 1.00 95.44 97 ALA A CA 1
ATOM 730 C C . ALA A 1 97 ? -4.989 -5.053 -13.466 1.00 95.44 97 ALA A C 1
ATOM 732 O O . ALA A 1 97 ? -5.579 -5.275 -14.522 1.00 95.44 97 ALA A O 1
ATOM 733 N N . LYS A 1 98 ? -5.296 -3.988 -12.714 1.00 94.75 98 LYS A N 1
ATOM 734 C CA . LYS A 1 98 ? -6.273 -2.977 -13.133 1.00 94.75 98 LYS A CA 1
ATOM 735 C C . LYS A 1 98 ? -5.856 -2.302 -14.435 1.00 94.75 98 LYS A C 1
ATOM 737 O O . LYS A 1 98 ? -6.700 -2.162 -15.307 1.00 94.75 98 LYS A O 1
ATOM 742 N N . ASP A 1 99 ? -4.596 -1.890 -14.564 1.00 91.81 99 ASP A N 1
ATOM 743 C CA . ASP A 1 99 ? -4.083 -1.236 -15.772 1.00 91.81 99 ASP A CA 1
ATOM 744 C C . ASP A 1 99 ? -4.249 -2.117 -17.020 1.00 91.81 99 ASP A C 1
ATOM 746 O O . ASP A 1 99 ? -4.596 -1.610 -18.084 1.00 91.81 99 ASP A O 1
ATOM 750 N N . GLU A 1 100 ? -4.036 -3.428 -16.889 1.00 90.62 100 GLU A N 1
ATOM 751 C CA . GLU A 1 100 ? -4.225 -4.393 -17.980 1.00 90.62 100 GLU A CA 1
ATOM 752 C C . GLU A 1 100 ? -5.707 -4.561 -18.353 1.00 90.62 100 GLU A C 1
ATOM 754 O O . GLU A 1 100 ? -6.052 -4.636 -19.532 1.00 90.62 100 GLU A O 1
ATOM 759 N N . LEU A 1 101 ? -6.602 -4.579 -17.361 1.00 90.19 101 LEU A N 1
ATOM 760 C CA . LEU A 1 101 ? -8.039 -4.775 -17.578 1.00 90.19 101 LEU A CA 1
ATOM 761 C C . LEU A 1 101 ? -8.773 -3.502 -18.028 1.00 90.19 101 LEU A C 1
ATOM 763 O O . LEU A 1 101 ? -9.738 -3.597 -18.793 1.00 90.19 101 LEU A O 1
ATOM 767 N N . ASP A 1 102 ? -8.317 -2.328 -17.581 1.00 88.69 102 ASP A N 1
ATOM 768 C CA . ASP A 1 102 ? -8.874 -1.015 -17.938 1.00 88.69 102 ASP A CA 1
ATOM 769 C C . ASP A 1 102 ? -8.780 -0.731 -19.442 1.00 88.69 102 ASP A C 1
ATOM 771 O O . ASP A 1 102 ? -9.566 0.063 -19.957 1.00 88.69 102 ASP A O 1
ATOM 775 N N . ALA A 1 103 ? -7.858 -1.388 -20.156 1.00 81.19 103 ALA A N 1
ATOM 776 C CA . ALA A 1 103 ? -7.724 -1.266 -21.606 1.00 81.19 103 ALA A CA 1
ATOM 777 C C . ALA A 1 103 ? -9.003 -1.678 -22.361 1.00 81.19 103 ALA A C 1
ATOM 779 O O . ALA A 1 103 ? -9.255 -1.180 -23.456 1.00 81.19 103 ALA A O 1
ATOM 780 N N . ALA A 1 104 ? -9.814 -2.568 -21.778 1.00 79.44 104 ALA A N 1
ATOM 781 C CA . ALA A 1 104 ? -11.080 -3.011 -22.356 1.00 79.44 104 ALA A CA 1
ATOM 782 C C . ALA A 1 104 ? -12.289 -2.286 -21.748 1.00 79.44 104 ALA A C 1
ATOM 784 O O . ALA A 1 104 ? -13.218 -1.907 -22.459 1.00 79.44 104 ALA A O 1
ATOM 785 N N . GLU A 1 105 ? -12.309 -2.122 -20.425 1.00 82.62 105 GLU A N 1
ATOM 786 C CA . GLU A 1 105 ? -13.432 -1.535 -19.699 1.00 82.62 105 GLU A CA 1
ATOM 787 C C . GLU A 1 105 ? -12.985 -1.055 -18.321 1.00 82.62 105 GLU A C 1
ATOM 789 O O . GLU A 1 105 ? -12.168 -1.703 -17.674 1.00 82.62 105 GLU A O 1
ATOM 794 N N . ARG A 1 106 ? -13.589 0.033 -17.831 1.00 90.31 106 ARG A N 1
ATOM 795 C CA . ARG A 1 106 ? -13.296 0.577 -16.504 1.00 90.31 106 ARG A CA 1
ATOM 796 C C . ARG A 1 106 ? -13.495 -0.469 -15.400 1.00 90.31 106 ARG A C 1
ATOM 798 O O . ARG A 1 106 ? -14.613 -0.917 -15.136 1.00 90.31 106 ARG A O 1
ATOM 805 N N . VAL A 1 107 ? -12.410 -0.755 -14.695 1.00 93.31 107 VAL A N 1
ATOM 806 C CA . VAL A 1 107 ? -12.355 -1.571 -13.485 1.00 93.31 107 VAL A CA 1
ATOM 807 C C . VAL A 1 107 ? -12.161 -0.667 -12.268 1.00 93.31 107 VAL A C 1
ATOM 809 O O . VAL A 1 107 ? -11.479 0.359 -12.312 1.00 93.31 107 VAL A O 1
ATOM 812 N N . GLU A 1 108 ? -12.782 -1.036 -11.158 1.00 91.94 108 GLU A N 1
ATOM 813 C CA . GLU A 1 108 ? -12.591 -0.423 -9.845 1.00 91.94 108 GLU A CA 1
ATOM 814 C C . GLU A 1 108 ? -11.901 -1.428 -8.919 1.00 91.94 108 GLU A C 1
ATOM 816 O O . GLU A 1 108 ? -11.849 -2.622 -9.211 1.00 91.94 108 GLU A O 1
ATOM 821 N N . TYR A 1 109 ? -11.332 -0.957 -7.812 1.00 92.56 109 TYR A N 1
ATOM 822 C CA . TYR A 1 109 ? -10.785 -1.854 -6.800 1.00 92.56 109 TYR A CA 1
ATOM 823 C C . TYR A 1 109 ? -11.272 -1.474 -5.409 1.00 92.56 109 TYR A C 1
ATOM 825 O O . TYR A 1 109 ? -11.387 -0.293 -5.072 1.00 92.56 109 TYR A O 1
ATOM 833 N N . THR A 1 110 ? -11.501 -2.497 -4.594 1.00 92.88 110 THR A N 1
ATOM 834 C CA . THR A 1 110 ? -11.687 -2.382 -3.149 1.00 92.88 110 THR A CA 1
ATOM 835 C C . THR A 1 110 ? -10.369 -2.712 -2.466 1.00 92.88 110 THR A C 1
ATOM 837 O O . THR A 1 110 ? -9.650 -3.611 -2.898 1.00 92.88 110 THR A O 1
ATOM 840 N N . PHE A 1 111 ? -10.037 -1.967 -1.413 1.00 94.62 111 PHE A N 1
ATOM 841 C CA . PHE A 1 111 ? -8.806 -2.149 -0.651 1.00 94.62 111 PHE A CA 1
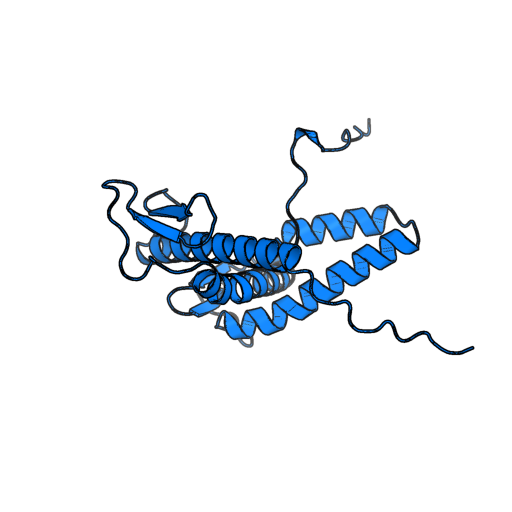ATOM 842 C C . PHE A 1 111 ? -9.057 -1.811 0.818 1.00 94.62 111 PHE A C 1
ATOM 844 O O . PHE A 1 111 ? -9.147 -0.636 1.179 1.00 94.62 111 PHE A O 1
ATOM 851 N N . ASN A 1 112 ? -9.195 -2.835 1.656 1.00 95.38 112 ASN A N 1
ATOM 852 C CA . ASN A 1 112 ? -9.507 -2.696 3.071 1.00 95.38 112 ASN A CA 1
ATOM 853 C C . ASN A 1 112 ? -8.503 -3.493 3.911 1.00 95.38 112 ASN A C 1
ATOM 855 O O . ASN A 1 112 ? -8.587 -4.710 4.036 1.00 95.38 112 ASN A O 1
ATOM 859 N N . VAL A 1 113 ? -7.547 -2.792 4.520 1.00 95.38 113 VAL A N 1
ATOM 860 C CA . VAL A 1 113 ? -6.518 -3.428 5.360 1.00 95.38 113 VAL A CA 1
ATOM 861 C C . VAL A 1 113 ? -7.029 -3.871 6.732 1.00 95.38 113 VAL A C 1
ATOM 863 O O . VAL A 1 113 ? -6.335 -4.628 7.399 1.00 95.38 113 VAL A O 1
ATOM 866 N N . ILE A 1 114 ? -8.213 -3.411 7.154 1.00 94.62 114 ILE A N 1
ATOM 867 C CA . ILE A 1 114 ? -8.831 -3.810 8.426 1.00 94.62 114 ILE A CA 1
ATOM 868 C C . ILE A 1 114 ? -9.454 -5.198 8.276 1.00 94.62 114 ILE A C 1
ATOM 870 O O . ILE A 1 114 ? -9.233 -6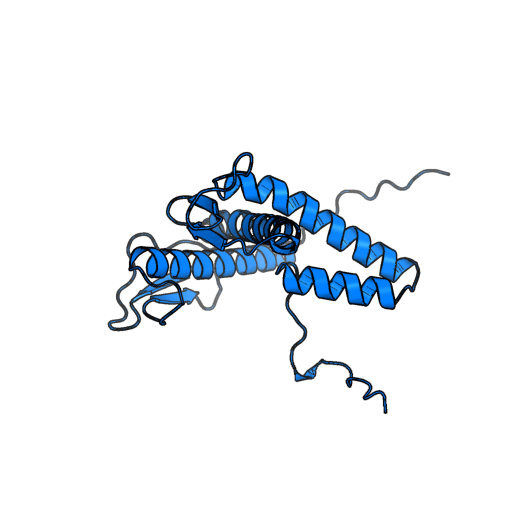.059 9.121 1.00 94.62 114 ILE A O 1
ATOM 874 N N . THR A 1 115 ? -10.193 -5.431 7.186 1.00 94.81 115 THR A N 1
ATOM 875 C CA . THR A 1 115 ? -10.792 -6.746 6.885 1.00 94.81 115 THR A CA 1
ATOM 876 C C . THR A 1 115 ? -9.831 -7.682 6.153 1.00 94.81 115 THR A C 1
ATOM 878 O O . THR A 1 115 ? -10.045 -8.889 6.124 1.00 94.81 115 THR A O 1
ATOM 881 N N . GLY A 1 116 ? -8.767 -7.140 5.554 1.00 96.12 116 GLY A N 1
ATOM 882 C CA . GLY A 1 116 ? -7.845 -7.882 4.696 1.00 96.12 116 GLY A CA 1
ATOM 883 C C . GLY A 1 116 ? -8.366 -8.090 3.271 1.00 96.12 116 GLY A C 1
ATOM 884 O O . GLY A 1 116 ? -7.703 -8.766 2.483 1.00 96.12 116 GLY A O 1
ATOM 885 N N . GLU A 1 117 ? -9.514 -7.509 2.917 1.00 96.38 117 GLU A N 1
ATOM 886 C CA . GLU A 1 117 ? -10.108 -7.623 1.587 1.00 96.38 117 GLU A CA 1
ATOM 887 C C . GLU A 1 117 ? -9.411 -6.726 0.563 1.00 96.38 117 GLU A C 1
ATOM 889 O O . GLU A 1 117 ? -9.132 -5.544 0.795 1.00 96.38 117 GLU A O 1
ATOM 894 N N . ALA A 1 118 ? -9.191 -7.287 -0.619 1.00 97.31 118 ALA A N 1
ATOM 895 C CA . ALA A 1 118 ? -8.695 -6.565 -1.775 1.00 97.31 118 ALA A CA 1
ATOM 896 C C . ALA A 1 118 ? -9.139 -7.274 -3.050 1.00 97.31 118 ALA A C 1
ATOM 898 O O . ALA A 1 118 ? -8.735 -8.402 -3.291 1.00 97.31 118 ALA A O 1
ATOM 899 N N . TYR A 1 119 ? -9.953 -6.627 -3.878 1.00 96.88 119 TYR A N 1
ATOM 900 C CA . TYR A 1 119 ? -10.461 -7.238 -5.107 1.00 96.88 119 TYR A CA 1
ATOM 901 C C . TYR A 1 119 ? -10.708 -6.195 -6.188 1.00 96.88 119 TYR A C 1
ATOM 903 O O . TYR A 1 119 ? -10.920 -5.013 -5.905 1.00 96.88 119 TYR A O 1
ATOM 911 N N . LEU A 1 120 ? -10.719 -6.663 -7.432 1.00 96.44 120 LEU A N 1
ATOM 912 C CA . LEU A 1 120 ? -11.141 -5.889 -8.591 1.00 96.44 120 LEU A CA 1
ATOM 913 C C . LEU A 1 120 ? -12.630 -6.106 -8.845 1.00 96.44 120 LEU A C 1
ATOM 915 O O . LEU A 1 120 ? -13.142 -7.220 -8.701 1.00 96.44 120 LEU A O 1
ATOM 919 N N . SER A 1 121 ? -13.327 -5.051 -9.247 1.00 95.00 121 SER A N 1
ATOM 920 C CA . SER A 1 121 ? -14.734 -5.114 -9.622 1.00 95.00 121 SER A CA 1
ATOM 921 C C . SER A 1 121 ? -15.018 -4.373 -10.923 1.00 95.00 121 SER A C 1
ATOM 923 O O . SER A 1 121 ? -14.342 -3.417 -11.304 1.00 95.00 121 SER A O 1
ATOM 925 N N . ARG A 1 122 ? -16.048 -4.833 -11.624 1.00 93.50 122 ARG A N 1
ATOM 926 C CA . ARG A 1 122 ? -16.545 -4.282 -12.879 1.00 93.50 122 ARG A CA 1
ATOM 927 C C . ARG A 1 122 ? -18.058 -4.205 -12.786 1.00 93.50 122 ARG A C 1
ATOM 929 O O . ARG A 1 122 ? -18.711 -5.202 -12.495 1.00 93.50 122 ARG A O 1
ATOM 936 N N . ARG A 1 123 ? -18.616 -3.004 -12.969 1.00 90.19 123 ARG A N 1
ATOM 937 C CA . ARG A 1 123 ? -20.058 -2.734 -12.781 1.00 90.19 123 ARG A CA 1
ATOM 938 C C . ARG A 1 123 ? -20.591 -3.253 -11.434 1.00 90.19 123 ARG A C 1
ATOM 940 O O . ARG A 1 123 ? -21.695 -3.778 -11.350 1.00 90.19 123 ARG A O 1
ATOM 947 N N . GLY A 1 124 ? -19.775 -3.143 -10.385 1.00 88.88 124 GLY A N 1
ATOM 948 C CA . GLY A 1 124 ? -20.109 -3.618 -9.039 1.00 88.88 124 GLY A CA 1
ATOM 949 C C . GLY A 1 124 ? -19.975 -5.130 -8.815 1.00 88.88 124 GLY A C 1
ATOM 950 O O . GLY A 1 124 ? -20.130 -5.568 -7.681 1.00 88.88 124 GLY A O 1
ATOM 951 N N . GLN A 1 125 ? -19.644 -5.927 -9.835 1.00 93.12 125 GLN A N 1
ATOM 952 C CA . GLN A 1 125 ? -19.405 -7.368 -9.701 1.00 93.12 125 GLN A CA 1
ATOM 953 C C . GLN A 1 125 ? -17.911 -7.670 -9.606 1.00 93.12 125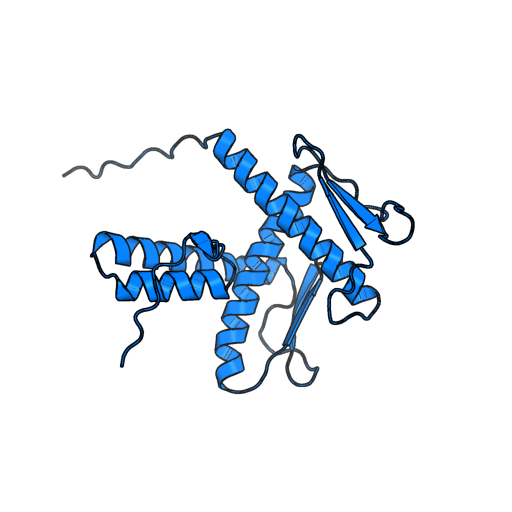 GLN A C 1
ATOM 955 O O . GLN A 1 125 ? -17.107 -7.028 -10.280 1.00 93.12 125 GLN A O 1
ATOM 960 N N . ARG A 1 126 ? -17.521 -8.642 -8.775 1.00 94.69 126 ARG A N 1
ATOM 961 C CA . ARG A 1 126 ? -16.116 -9.056 -8.651 1.00 94.69 126 ARG A CA 1
ATOM 962 C C . ARG A 1 126 ? -15.622 -9.672 -9.960 1.00 94.69 126 ARG A C 1
ATOM 964 O O . ARG A 1 126 ? -16.346 -10.422 -10.611 1.00 94.69 126 ARG A O 1
ATOM 971 N N . VAL A 1 127 ? -14.389 -9.350 -10.344 1.00 94.69 127 VAL A N 1
ATOM 972 C CA . VAL A 1 127 ? -13.756 -9.948 -11.526 1.00 94.69 127 VAL A CA 1
ATOM 973 C C . VAL A 1 127 ? -13.390 -11.396 -11.201 1.00 94.69 127 VAL A C 1
ATOM 975 O O . VAL A 1 127 ? -12.600 -11.651 -10.295 1.00 94.69 127 VAL A O 1
ATOM 978 N N . ALA A 1 128 ? -13.971 -12.347 -11.932 1.00 93.00 128 ALA A N 1
ATOM 979 C CA . ALA A 1 128 ? -13.738 -13.771 -11.711 1.00 93.00 128 ALA A CA 1
ATOM 980 C C . ALA A 1 128 ? -12.267 -14.163 -11.944 1.00 93.00 128 ALA A C 1
ATOM 982 O O . ALA A 1 128 ? -11.595 -13.615 -12.818 1.00 93.00 128 ALA A O 1
ATOM 983 N N . GLY A 1 129 ? -11.780 -15.132 -11.163 1.00 92.12 129 GLY A N 1
ATOM 984 C CA . GLY A 1 129 ? -10.411 -15.652 -11.266 1.00 92.12 129 GLY A CA 1
ATOM 985 C C . GLY A 1 129 ? -9.320 -14.722 -10.723 1.00 92.12 129 GLY A C 1
ATOM 986 O O . GLY A 1 129 ? -8.146 -15.069 -10.804 1.00 92.12 129 GLY A O 1
ATOM 987 N N . GLN A 1 130 ? -9.685 -13.563 -10.166 1.00 94.69 130 GLN A N 1
ATOM 988 C CA . GLN A 1 130 ? -8.752 -12.641 -9.518 1.00 94.69 130 GLN A CA 1
ATOM 989 C C . GLN A 1 130 ? -8.718 -12.862 -7.998 1.00 94.69 130 GLN A C 1
ATOM 991 O O . GLN A 1 130 ? -9.717 -13.300 -7.423 1.00 94.69 130 GLN A O 1
ATOM 996 N N . PRO A 1 131 ? -7.600 -12.542 -7.321 1.00 96.56 131 PRO A N 1
ATOM 997 C CA . PRO A 1 131 ? -7.533 -12.623 -5.869 1.00 96.56 131 PRO A CA 1
ATOM 998 C C . PRO A 1 131 ? -8.490 -11.658 -5.160 1.00 96.56 131 PRO A C 1
ATOM 1000 O O . PRO A 1 131 ? -8.827 -10.586 -5.673 1.00 96.56 131 PRO A O 1
ATOM 1003 N N . GLU A 1 132 ? -8.860 -12.019 -3.930 1.00 97.00 132 GLU A N 1
ATOM 1004 C CA . GLU A 1 132 ? -9.812 -11.255 -3.110 1.00 97.00 132 GLU A CA 1
ATOM 1005 C C . GLU A 1 132 ? -9.240 -10.754 -1.773 1.00 97.00 132 GLU A C 1
ATOM 1007 O O . GLU A 1 132 ? -9.940 -10.102 -0.993 1.00 97.00 132 GLU A O 1
ATOM 1012 N N . THR A 1 133 ? -7.957 -11.014 -1.502 1.00 98.12 133 THR A N 1
ATOM 1013 C CA . THR A 1 133 ? -7.308 -10.652 -0.235 1.00 98.12 133 THR A CA 1
ATOM 1014 C C . THR A 1 133 ? -6.011 -9.883 -0.446 1.00 98.12 133 THR A C 1
ATOM 1016 O O . THR A 1 133 ? -5.301 -10.072 -1.435 1.00 98.12 133 THR A O 1
ATOM 1019 N N . ILE A 1 134 ? -5.666 -9.035 0.526 1.00 98.12 134 ILE A N 1
ATOM 1020 C CA . ILE A 1 134 ? -4.403 -8.285 0.558 1.00 98.12 134 ILE A CA 1
ATOM 1021 C C . ILE A 1 134 ? -3.214 -9.243 0.473 1.00 98.12 134 ILE A C 1
ATOM 1023 O O . ILE A 1 134 ? -2.277 -8.986 -0.273 1.00 98.12 134 ILE A O 1
ATOM 1027 N N . ALA A 1 135 ? -3.257 -10.359 1.203 1.00 98.12 135 ALA A N 1
ATOM 1028 C CA . ALA A 1 135 ? -2.179 -11.342 1.195 1.00 98.12 135 ALA A CA 1
ATOM 1029 C C . ALA A 1 135 ? -1.965 -11.936 -0.206 1.00 98.12 135 ALA A C 1
ATOM 1031 O O . ALA A 1 135 ? -0.848 -11.919 -0.711 1.00 98.12 135 ALA A O 1
ATOM 1032 N N . ALA A 1 136 ? -3.034 -12.376 -0.874 1.00 98.19 136 ALA A N 1
ATOM 1033 C CA . ALA A 1 136 ? -2.919 -12.966 -2.204 1.00 98.19 136 ALA A CA 1
ATOM 1034 C C . ALA A 1 136 ? -2.466 -11.942 -3.261 1.00 98.19 136 ALA A C 1
ATOM 1036 O O . ALA A 1 136 ? -1.633 -12.249 -4.109 1.00 98.19 136 ALA A O 1
ATOM 1037 N N . TRP A 1 137 ? -2.941 -10.695 -3.181 1.00 98.38 137 TRP A N 1
ATOM 1038 C CA . TRP A 1 137 ? -2.443 -9.625 -4.048 1.00 98.38 137 TRP A CA 1
ATOM 1039 C C . TRP A 1 137 ? -0.988 -9.246 -3.763 1.00 98.38 137 TRP A C 1
ATOM 1041 O O . TRP A 1 137 ? -0.285 -8.829 -4.683 1.00 98.38 137 TRP A O 1
ATOM 1051 N N . ALA A 1 138 ? -0.516 -9.372 -2.521 1.00 98.38 138 ALA A N 1
ATOM 1052 C CA . ALA A 1 138 ? 0.877 -9.105 -2.175 1.00 98.38 138 ALA A CA 1
ATOM 1053 C C . ALA A 1 138 ? 1.836 -10.098 -2.850 1.00 98.38 138 ALA A C 1
ATOM 1055 O O . ALA A 1 138 ? 2.874 -9.670 -3.357 1.00 98.38 138 ALA A O 1
ATOM 1056 N N . GLU A 1 139 ? 1.452 -11.375 -2.938 1.00 98.25 139 GLU A N 1
ATOM 1057 C CA . GLU A 1 139 ? 2.206 -12.408 -3.668 1.00 98.25 139 GLU A CA 1
ATOM 1058 C C . GLU A 1 139 ? 2.323 -12.101 -5.168 1.00 98.25 139 GLU A C 1
ATOM 1060 O O . GLU A 1 139 ? 3.325 -12.436 -5.790 1.00 98.25 139 GLU A O 1
ATOM 1065 N N . ILE A 1 140 ? 1.341 -11.403 -5.750 1.00 98.06 140 ILE A N 1
ATOM 1066 C CA . ILE A 1 140 ? 1.398 -10.924 -7.143 1.00 98.06 140 ILE A CA 1
ATOM 1067 C C . ILE A 1 140 ? 2.214 -9.633 -7.254 1.00 98.06 140 ILE A C 1
ATOM 1069 O O . ILE A 1 140 ? 3.003 -9.452 -8.179 1.00 98.06 140 ILE A O 1
ATOM 1073 N N . GLY A 1 141 ? 2.039 -8.702 -6.319 1.00 98.00 141 GLY A N 1
ATOM 1074 C CA . GLY A 1 141 ? 2.719 -7.410 -6.360 1.00 98.00 141 GLY A CA 1
ATOM 1075 C C . GLY A 1 141 ? 4.230 -7.505 -6.176 1.00 98.00 141 GLY A C 1
ATOM 1076 O O . GLY A 1 141 ? 4.963 -6.690 -6.735 1.00 98.00 141 GLY A O 1
ATOM 1077 N N . HIS A 1 142 ? 4.709 -8.498 -5.424 1.00 97.75 142 HIS A N 1
ATOM 1078 C CA . HIS A 1 142 ? 6.136 -8.710 -5.204 1.00 97.75 142 HIS A CA 1
ATOM 1079 C C . HIS A 1 142 ? 6.934 -8.996 -6.493 1.00 97.75 142 HIS A C 1
ATOM 1081 O O . HIS A 1 142 ? 7.880 -8.250 -6.761 1.00 97.75 142 HIS A O 1
ATOM 1087 N N . PRO A 1 143 ? 6.583 -9.991 -7.332 1.00 98.06 143 PRO A N 1
ATOM 1088 C CA . PRO A 1 143 ? 7.277 -10.216 -8.599 1.00 98.06 143 PRO A CA 1
ATOM 1089 C C . PRO A 1 143 ? 7.125 -9.041 -9.576 1.00 98.06 143 PRO A C 1
ATOM 1091 O O . PRO A 1 143 ? 8.079 -8.732 -10.287 1.00 98.06 143 PRO A O 1
ATOM 1094 N N . VAL A 1 144 ? 5.989 -8.329 -9.570 1.00 97.94 144 VAL A N 1
ATOM 1095 C CA . VAL A 1 144 ? 5.812 -7.103 -10.375 1.00 97.94 144 VAL A CA 1
ATOM 1096 C C . VAL A 1 144 ? 6.820 -6.026 -9.968 1.00 97.94 144 VAL A C 1
ATOM 1098 O O . VAL A 1 144 ? 7.465 -5.425 -10.825 1.00 97.94 144 VAL A O 1
ATOM 1101 N N . GLU A 1 145 ? 6.983 -5.780 -8.666 1.00 97.88 145 GLU A N 1
ATOM 1102 C CA . GLU A 1 145 ? 7.975 -4.829 -8.158 1.00 97.88 145 GLU A CA 1
ATOM 1103 C C . GLU A 1 145 ? 9.403 -5.235 -8.541 1.00 97.88 145 GLU A C 1
ATOM 1105 O O . GLU A 1 145 ? 10.167 -4.397 -9.025 1.00 97.88 145 GLU A O 1
ATOM 1110 N N . THR A 1 146 ? 9.758 -6.504 -8.339 1.00 97.94 146 THR A N 1
ATOM 1111 C CA . THR A 1 146 ? 11.093 -7.026 -8.652 1.00 97.94 146 THR A CA 1
ATOM 1112 C C . THR A 1 146 ? 11.431 -6.833 -10.130 1.00 97.94 146 THR A C 1
ATOM 1114 O O . THR A 1 146 ? 12.466 -6.244 -10.439 1.00 97.94 146 THR A O 1
ATOM 1117 N N . ALA A 1 147 ? 10.520 -7.208 -11.033 1.00 97.69 147 ALA A N 1
ATOM 1118 C CA . ALA A 1 147 ? 10.715 -7.061 -12.473 1.00 97.69 147 ALA A CA 1
ATOM 1119 C C . ALA A 1 147 ? 10.918 -5.596 -12.900 1.00 97.69 147 ALA A C 1
ATOM 1121 O O . ALA A 1 147 ? 11.717 -5.312 -13.790 1.00 97.69 147 ALA A O 1
ATOM 1122 N N . LEU A 1 148 ? 10.234 -4.642 -12.258 1.00 97.75 148 LEU A N 1
ATOM 1123 C CA . LEU A 1 148 ? 10.416 -3.216 -12.552 1.00 97.75 148 LEU A CA 1
ATOM 1124 C C . LEU A 1 148 ? 11.798 -2.705 -12.134 1.00 97.75 148 LEU A C 1
ATOM 1126 O O . LEU A 1 148 ? 12.393 -1.902 -12.850 1.00 97.75 148 LEU A O 1
ATOM 1130 N N . PHE A 1 149 ? 12.326 -3.158 -10.994 1.00 97.81 149 PHE A N 1
ATOM 1131 C CA . PHE A 1 149 ? 13.693 -2.811 -10.600 1.00 97.81 149 PHE A CA 1
ATOM 1132 C C . PHE A 1 149 ? 14.731 -3.453 -11.523 1.00 97.81 149 PHE A C 1
ATOM 1134 O O . PHE A 1 149 ? 15.695 -2.788 -11.888 1.00 97.81 149 PHE A O 1
ATOM 1141 N N . GLU A 1 150 ? 14.525 -4.702 -11.943 1.00 97.94 150 GLU A N 1
ATOM 1142 C CA . GLU A 1 150 ? 15.391 -5.370 -12.923 1.00 97.94 150 GLU A CA 1
ATOM 1143 C C . GLU A 1 150 ? 15.402 -4.632 -14.268 1.00 97.94 150 GLU A C 1
ATOM 1145 O O . GLU A 1 150 ? 16.475 -4.363 -14.807 1.00 97.94 150 GLU A O 1
ATOM 1150 N N . GLN A 1 151 ? 14.231 -4.221 -14.769 1.00 97.38 151 GLN A N 1
ATOM 1151 C CA . GLN A 1 151 ? 14.109 -3.397 -15.977 1.00 97.38 151 GLN A CA 1
ATOM 1152 C C . GLN A 1 151 ? 14.841 -2.060 -15.833 1.00 97.38 151 GLN A C 1
ATOM 1154 O O . GLN A 1 151 ? 15.554 -1.653 -16.748 1.00 97.38 151 GLN A O 1
ATOM 1159 N N . LEU A 1 152 ? 14.705 -1.395 -14.681 1.00 97.44 152 LEU A N 1
ATOM 1160 C CA . LEU A 1 152 ? 15.377 -0.124 -14.418 1.00 97.44 152 LEU A CA 1
ATOM 1161 C C . LEU A 1 152 ? 16.902 -0.287 -14.413 1.00 97.44 152 LEU A C 1
ATOM 1163 O O . LEU A 1 152 ? 17.601 0.504 -15.041 1.00 97.44 152 LEU A O 1
ATOM 1167 N N . PHE A 1 153 ? 17.419 -1.310 -13.728 1.00 97.31 153 PHE A N 1
ATOM 1168 C CA . PHE A 1 153 ? 18.858 -1.561 -13.671 1.00 97.31 153 PHE A CA 1
ATOM 1169 C C . PHE A 1 153 ? 19.424 -1.948 -15.033 1.00 97.31 153 PHE A C 1
ATOM 1171 O O . PHE A 1 153 ? 20.481 -1.445 -15.400 1.00 97.31 153 PHE A O 1
ATOM 1178 N N . ALA A 1 154 ? 18.704 -2.762 -15.807 1.00 97.38 154 ALA A N 1
ATOM 1179 C CA . ALA A 1 154 ? 19.090 -3.070 -17.175 1.00 97.38 154 ALA A CA 1
ATOM 1180 C C . ALA A 1 154 ? 19.105 -1.801 -18.045 1.00 97.38 154 ALA A C 1
ATOM 1182 O O . ALA A 1 154 ? 20.084 -1.533 -18.728 1.00 97.38 154 ALA A O 1
ATOM 1183 N N . ALA A 1 155 ? 18.074 -0.955 -17.989 1.00 96.25 155 ALA A N 1
ATOM 1184 C CA . ALA A 1 155 ? 18.070 0.289 -18.760 1.00 96.25 155 ALA A CA 1
ATOM 1185 C C . ALA A 1 155 ? 19.280 1.187 -18.431 1.00 96.25 155 ALA A C 1
ATOM 1187 O O . ALA A 1 155 ? 19.918 1.716 -19.341 1.00 96.25 155 ALA A O 1
ATOM 1188 N N . GLN A 1 156 ? 19.634 1.294 -17.147 1.00 96.50 156 GLN A N 1
ATOM 1189 C CA . GLN A 1 156 ? 20.788 2.064 -16.672 1.00 96.50 156 GLN A CA 1
ATOM 1190 C C . GLN A 1 156 ? 22.127 1.460 -17.103 1.00 96.50 156 GLN A C 1
ATOM 1192 O O . GLN A 1 156 ? 23.005 2.185 -17.565 1.00 96.50 156 GLN A O 1
ATOM 1197 N N . GLU A 1 157 ? 22.287 0.142 -16.976 1.00 96.81 157 GLU A N 1
ATOM 1198 C CA . GLU A 1 157 ? 23.508 -0.573 -17.364 1.00 96.81 157 GLU A CA 1
ATOM 1199 C C . GLU A 1 157 ? 23.810 -0.414 -18.860 1.00 96.81 157 GLU A C 1
ATOM 1201 O O . GLU A 1 157 ? 24.963 -0.241 -19.247 1.00 96.81 157 GLU A O 1
ATOM 1206 N N . TRP A 1 158 ? 22.769 -0.411 -19.693 1.00 96.12 158 TRP A N 1
ATOM 1207 C CA . TRP A 1 158 ? 22.889 -0.286 -21.146 1.00 96.12 158 TRP A CA 1
ATOM 1208 C C . TRP A 1 158 ? 22.804 1.165 -21.647 1.00 96.12 158 TRP A C 1
ATOM 1210 O O . TRP A 1 158 ? 22.834 1.394 -22.855 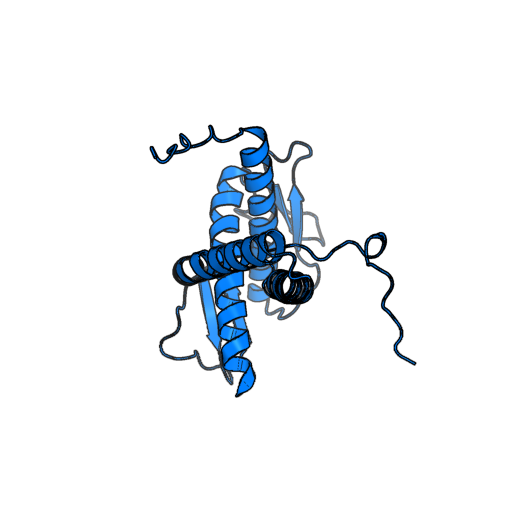1.00 96.12 158 TRP A O 1
ATOM 1220 N N . GLY A 1 159 ? 22.678 2.149 -20.748 1.00 96.25 159 GLY A N 1
ATOM 1221 C CA . GLY A 1 159 ? 22.569 3.567 -21.105 1.00 96.25 159 GLY A CA 1
ATOM 1222 C C . GLY A 1 159 ? 21.323 3.920 -21.929 1.00 96.25 159 GLY A C 1
ATOM 1223 O O . GLY A 1 159 ? 21.332 4.906 -22.664 1.00 96.25 159 GLY A O 1
ATOM 1224 N N . ASN A 1 160 ? 20.252 3.124 -21.841 1.00 97.31 160 ASN A N 1
ATOM 1225 C CA . ASN A 1 160 ? 19.008 3.353 -22.573 1.00 97.31 160 ASN A CA 1
ATOM 1226 C C . ASN A 1 160 ? 18.083 4.290 -21.780 1.00 97.31 160 ASN A C 1
ATOM 1228 O O . ASN A 1 160 ? 17.250 3.848 -20.984 1.00 97.31 160 ASN A O 1
ATOM 1232 N N . THR A 1 161 ? 18.224 5.593 -22.021 1.00 96.31 161 THR A N 1
ATOM 1233 C CA . THR A 1 161 ? 17.479 6.648 -21.317 1.00 96.31 161 THR A CA 1
ATOM 1234 C C . THR A 1 161 ? 15.966 6.531 -21.498 1.00 96.31 161 THR A C 1
ATOM 1236 O O . THR A 1 161 ? 15.226 6.643 -20.524 1.00 96.31 161 THR A O 1
ATOM 1239 N N . THR A 1 162 ? 15.487 6.213 -22.705 1.00 96.69 162 THR A N 1
ATOM 1240 C CA . THR A 1 162 ? 14.052 6.028 -22.970 1.00 96.69 162 THR A CA 1
ATOM 1241 C C . THR A 1 162 ? 13.471 4.873 -22.154 1.00 96.69 162 THR A C 1
ATOM 1243 O O . THR A 1 162 ? 12.408 5.013 -21.548 1.00 96.69 162 THR A O 1
ATOM 1246 N N . ALA A 1 163 ? 14.164 3.731 -22.095 1.00 95.75 163 ALA A N 1
ATOM 1247 C CA . ALA A 1 163 ? 13.715 2.596 -21.291 1.00 95.75 163 ALA A CA 1
ATOM 1248 C C . ALA A 1 163 ? 13.727 2.919 -19.788 1.00 95.75 163 ALA A C 1
ATOM 1250 O O . ALA A 1 163 ? 12.813 2.507 -19.067 1.00 95.75 163 ALA A O 1
ATOM 1251 N N . GLU A 1 164 ? 14.715 3.684 -19.313 1.00 96.81 164 GLU A N 1
ATOM 1252 C CA . GLU A 1 164 ? 14.764 4.149 -17.925 1.00 96.81 164 GLU A CA 1
ATOM 1253 C C . GLU A 1 164 ? 13.564 5.050 -17.596 1.00 96.81 164 GLU A C 1
ATOM 1255 O O . GLU A 1 164 ? 12.875 4.815 -16.600 1.00 96.81 164 GLU A O 1
ATOM 1260 N N . GLU A 1 165 ? 13.273 6.045 -18.435 1.00 96.19 165 GLU A N 1
ATOM 1261 C CA . GLU A 1 165 ? 12.160 6.981 -18.243 1.00 96.19 165 GLU A CA 1
ATOM 1262 C C . GLU A 1 165 ? 10.804 6.270 -18.242 1.00 96.19 165 GLU A C 1
ATOM 1264 O O . GLU A 1 165 ? 10.003 6.461 -17.321 1.00 96.19 165 GLU A O 1
ATOM 1269 N N . VAL A 1 166 ? 10.566 5.391 -19.221 1.00 96.62 166 VAL A N 1
ATOM 1270 C CA . VAL A 1 166 ? 9.331 4.597 -19.315 1.00 96.62 166 VAL A CA 1
ATOM 1271 C C . VAL A 1 166 ? 9.169 3.697 -18.088 1.00 96.62 166 VAL A C 1
ATOM 1273 O O . VAL A 1 166 ? 8.084 3.630 -17.499 1.00 96.62 166 VAL A O 1
ATOM 1276 N N . THR A 1 167 ? 10.248 3.044 -17.647 1.00 97.06 167 THR A N 1
ATOM 1277 C CA . THR A 1 167 ? 10.214 2.178 -16.461 1.00 97.06 167 THR A CA 1
ATOM 1278 C C . THR A 1 167 ? 9.937 2.990 -15.197 1.00 97.06 167 THR A C 1
ATOM 1280 O O . THR A 1 167 ? 9.056 2.626 -14.416 1.00 97.06 167 THR A O 1
ATOM 1283 N N . ARG A 1 168 ? 10.601 4.139 -15.008 1.00 96.69 168 ARG A N 1
ATOM 1284 C CA . ARG A 1 168 ? 10.343 5.045 -13.875 1.00 96.69 168 ARG A CA 1
ATOM 1285 C C . ARG A 1 168 ? 8.906 5.552 -13.868 1.00 96.69 168 ARG A C 1
ATOM 1287 O O . ARG A 1 168 ? 8.274 5.535 -12.812 1.00 96.69 168 ARG A O 1
ATOM 1294 N N . ALA A 1 169 ? 8.367 5.951 -15.018 1.00 96.06 169 ALA A N 1
ATOM 1295 C CA . ALA A 1 169 ? 6.978 6.387 -15.134 1.00 96.06 169 ALA A CA 1
ATOM 1296 C C . ALA A 1 169 ? 6.007 5.277 -14.698 1.00 96.06 169 ALA A C 1
ATOM 1298 O O . ALA A 1 169 ? 5.096 5.523 -13.900 1.00 96.06 169 ALA A O 1
ATOM 1299 N N . ARG A 1 170 ? 6.249 4.031 -15.129 1.00 95.94 170 ARG A N 1
ATOM 1300 C CA . ARG A 1 170 ? 5.460 2.866 -14.701 1.00 95.94 170 ARG A CA 1
ATOM 1301 C C . ARG A 1 170 ? 5.589 2.602 -13.199 1.00 95.94 170 ARG A C 1
ATOM 1303 O O . ARG A 1 170 ? 4.581 2.395 -12.525 1.00 95.94 170 ARG A O 1
ATOM 1310 N N . MET A 1 171 ? 6.799 2.673 -12.648 1.00 97.62 171 MET A N 1
ATOM 1311 C CA . MET A 1 171 ? 7.041 2.522 -11.209 1.00 97.62 171 MET A CA 1
ATOM 1312 C C . MET A 1 171 ? 6.324 3.596 -10.379 1.00 97.62 171 MET A C 1
ATOM 1314 O O . MET A 1 171 ? 5.793 3.282 -9.314 1.00 97.62 171 MET A O 1
ATOM 1318 N N . ILE A 1 172 ? 6.272 4.846 -10.851 1.00 95.94 172 ILE A N 1
ATOM 1319 C CA . ILE A 1 172 ? 5.524 5.936 -10.204 1.00 95.94 172 ILE A CA 1
ATOM 1320 C C . ILE A 1 172 ? 4.020 5.648 -10.248 1.00 95.94 172 ILE A C 1
ATOM 1322 O O . ILE A 1 172 ? 3.358 5.705 -9.209 1.00 95.94 172 ILE A O 1
ATOM 1326 N N . LYS A 1 173 ? 3.483 5.284 -11.421 1.00 94.75 173 LYS A N 1
ATOM 1327 C CA . LYS A 1 173 ? 2.058 4.962 -11.608 1.00 94.75 173 LYS A CA 1
ATOM 1328 C C . LYS A 1 173 ? 1.596 3.850 -10.656 1.00 94.75 173 LYS A C 1
ATOM 1330 O O . LYS A 1 173 ? 0.578 3.978 -9.969 1.00 94.75 173 LYS A O 1
ATOM 1335 N N . LEU A 1 174 ? 2.395 2.790 -10.542 1.00 95.25 174 LEU A N 1
ATOM 1336 C CA . LEU A 1 174 ? 2.119 1.651 -9.664 1.00 95.25 174 LEU A CA 1
ATOM 1337 C C . LEU A 1 174 ? 2.434 1.923 -8.182 1.00 95.25 174 LEU A C 1
ATOM 1339 O O . LEU A 1 174 ? 2.078 1.119 -7.324 1.00 95.25 174 LEU A O 1
ATOM 1343 N N . GLY A 1 175 ? 3.038 3.069 -7.848 1.00 92.69 175 GLY A N 1
ATOM 1344 C CA . GLY A 1 175 ? 3.374 3.444 -6.470 1.00 92.69 175 GLY A CA 1
ATOM 1345 C C . GLY A 1 175 ? 4.601 2.721 -5.899 1.00 92.69 175 GLY A C 1
ATOM 1346 O O . GLY A 1 175 ? 4.780 2.681 -4.679 1.00 92.69 175 GLY A O 1
ATOM 1347 N N . VAL A 1 176 ? 5.450 2.160 -6.763 1.00 94.38 176 VAL A N 1
ATOM 1348 C CA . VAL A 1 176 ? 6.712 1.507 -6.389 1.00 94.38 176 VAL A CA 1
ATOM 1349 C C . VAL A 1 176 ? 7.712 2.550 -5.892 1.00 94.38 176 VAL A C 1
ATOM 1351 O O . VAL A 1 176 ? 8.262 2.410 -4.796 1.00 94.38 176 VAL A O 1
ATOM 1354 N N . ILE A 1 177 ? 7.890 3.631 -6.656 1.00 93.19 177 ILE A N 1
ATOM 1355 C CA . ILE A 1 177 ? 8.720 4.783 -6.282 1.00 93.19 177 ILE A CA 1
ATOM 1356 C C . ILE A 1 177 ? 7.864 6.041 -6.161 1.00 93.19 177 ILE A C 1
ATOM 1358 O O . ILE A 1 177 ? 6.751 6.117 -6.680 1.00 93.19 177 ILE A O 1
ATOM 1362 N N . ARG A 1 178 ? 8.385 7.041 -5.450 1.00 87.62 178 ARG A N 1
ATOM 1363 C CA . ARG A 1 178 ? 7.739 8.353 -5.374 1.00 87.62 178 ARG A CA 1
ATOM 1364 C C . ARG A 1 178 ? 8.081 9.162 -6.627 1.00 87.62 178 ARG A C 1
ATOM 1366 O O . ARG A 1 178 ? 9.219 9.058 -7.085 1.00 87.62 178 ARG A O 1
ATOM 1373 N N . PRO A 1 179 ? 7.147 9.977 -7.143 1.00 86.88 179 PRO A N 1
ATOM 1374 C CA . PRO A 1 179 ? 7.493 10.959 -8.158 1.00 86.88 179 PRO A CA 1
ATOM 1375 C C . PRO A 1 179 ? 8.555 11.931 -7.613 1.00 86.88 179 PRO A C 1
ATOM 1377 O O . PRO A 1 179 ? 8.591 12.162 -6.394 1.00 86.88 179 PRO A O 1
ATOM 1380 N N . PRO A 1 180 ? 9.418 12.485 -8.484 1.00 82.00 180 PRO A N 1
ATOM 1381 C CA . PRO A 1 180 ? 10.316 13.569 -8.102 1.00 82.00 180 PRO A CA 1
ATOM 1382 C C . PRO A 1 180 ? 9.506 14.741 -7.536 1.00 82.00 180 PRO A C 1
ATOM 1384 O O . PRO A 1 180 ? 8.337 14.936 -7.885 1.00 82.00 180 PRO A O 1
ATOM 1387 N N . LYS A 1 181 ? 10.102 15.498 -6.611 1.00 78.75 181 LYS A N 1
ATOM 1388 C CA . LYS A 1 181 ? 9.480 16.742 -6.144 1.00 78.75 181 LYS A CA 1
ATOM 1389 C C . LYS A 1 181 ? 9.438 17.725 -7.316 1.00 78.75 181 LYS A C 1
ATOM 1391 O O . LYS A 1 181 ? 10.287 17.650 -8.196 1.00 78.75 181 LYS A O 1
ATOM 1396 N N . ALA A 1 182 ? 8.456 18.625 -7.328 1.00 63.06 182 ALA A N 1
ATOM 1397 C CA . ALA A 1 182 ? 8.265 19.580 -8.424 1.00 63.06 182 ALA A CA 1
ATOM 1398 C C . ALA A 1 182 ? 9.525 20.419 -8.729 1.00 63.06 182 ALA A C 1
ATOM 1400 O O . ALA A 1 182 ? 9.746 20.765 -9.882 1.00 63.06 182 ALA A O 1
ATOM 1401 N N . ASP A 1 183 ? 10.379 20.652 -7.728 1.00 55.25 183 ASP A N 1
ATOM 1402 C CA . ASP A 1 183 ? 11.635 21.401 -7.869 1.00 55.25 183 ASP A CA 1
ATOM 1403 C C . ASP A 1 183 ? 12.783 20.593 -8.517 1.00 55.25 183 ASP A C 1
ATOM 1405 O O . ASP A 1 183 ? 13.801 21.167 -8.888 1.00 55.25 183 ASP A O 1
ATOM 1409 N N . ASP A 1 184 ? 12.616 19.274 -8.678 1.00 54.53 184 ASP A N 1
ATOM 1410 C CA . ASP A 1 184 ? 13.607 18.346 -9.252 1.00 54.53 184 ASP A CA 1
ATOM 1411 C C . ASP A 1 184 ? 13.195 17.831 -10.651 1.00 54.53 184 ASP A C 1
ATOM 1413 O O . ASP A 1 184 ? 13.814 16.906 -11.187 1.00 54.53 184 ASP A O 1
ATOM 1417 N N . ALA A 1 185 ? 12.114 18.359 -11.240 1.00 44.84 185 ALA A N 1
ATOM 1418 C CA . ALA A 1 185 ? 11.681 17.958 -12.575 1.00 44.84 185 ALA A CA 1
ATOM 1419 C C . ALA A 1 185 ? 12.631 18.553 -13.636 1.00 44.84 185 ALA A C 1
ATOM 1421 O O . ALA A 1 185 ? 12.813 19.773 -13.661 1.00 44.84 185 ALA A O 1
ATOM 1422 N N . PRO A 1 186 ? 13.235 17.743 -14.529 1.00 47.88 186 PRO A N 1
ATOM 1423 C CA . PRO A 1 186 ? 13.975 18.293 -15.657 1.00 47.88 186 PRO A CA 1
ATOM 1424 C C . PRO A 1 186 ? 13.024 19.139 -16.518 1.00 47.88 186 PRO A C 1
ATOM 1426 O O . PRO A 1 186 ? 11.845 18.786 -16.641 1.00 47.88 186 PRO A O 1
ATOM 1429 N N . PRO A 1 187 ? 13.498 20.256 -17.099 1.00 39.66 187 PRO A N 1
ATOM 1430 C CA . PRO A 1 187 ? 12.652 21.137 -17.888 1.00 39.66 187 PRO A CA 1
ATOM 1431 C C . PRO A 1 187 ? 12.019 20.340 -19.028 1.00 39.66 187 PRO A C 1
ATOM 1433 O O . PRO A 1 187 ? 12.713 19.775 -19.872 1.00 39.66 187 PRO A O 1
ATOM 1436 N N . THR A 1 188 ? 10.688 20.279 -19.036 1.00 43.31 188 THR A N 1
ATOM 1437 C CA . THR A 1 188 ? 9.903 19.737 -20.144 1.00 43.31 188 THR A CA 1
ATOM 1438 C C . THR A 1 188 ? 10.302 20.464 -21.421 1.00 43.31 188 THR A C 1
ATOM 1440 O O . THR A 1 188 ? 10.050 21.661 -21.557 1.00 43.31 188 THR A O 1
ATOM 1443 N N . ALA A 1 189 ? 10.936 19.743 -22.346 1.00 39.91 189 ALA A N 1
ATOM 1444 C CA . ALA A 1 189 ? 11.195 20.237 -23.685 1.00 39.91 189 ALA A CA 1
ATOM 1445 C C . ALA A 1 189 ? 9.848 20.512 -24.364 1.00 39.91 189 ALA A C 1
ATOM 1447 O O . ALA A 1 189 ? 9.083 19.597 -24.670 1.00 39.91 189 ALA A O 1
ATOM 1448 N N . VAL A 1 190 ? 9.546 21.793 -24.554 1.00 34.75 190 VAL A N 1
ATOM 1449 C CA . VAL A 1 190 ? 8.446 22.247 -25.399 1.00 34.75 190 VAL A CA 1
ATOM 1450 C C . VAL A 1 190 ? 8.871 21.966 -26.837 1.00 34.75 190 VAL A C 1
ATOM 1452 O O . VAL A 1 190 ? 9.718 22.670 -27.382 1.00 34.75 190 VAL A O 1
ATOM 1455 N N . LEU A 1 191 ? 8.333 20.905 -27.437 1.00 38.38 191 LEU A N 1
ATOM 1456 C CA . LEU A 1 191 ? 8.412 20.726 -28.884 1.00 38.38 191 LEU A CA 1
ATOM 1457 C C . LEU A 1 191 ? 7.497 21.780 -29.516 1.00 38.38 191 LEU A C 1
ATOM 1459 O O . LEU A 1 191 ? 6.281 21.744 -29.321 1.00 38.38 191 LEU A O 1
ATOM 1463 N N . SER A 1 192 ? 8.127 22.751 -30.180 1.00 42.47 192 SER A N 1
ATOM 1464 C CA . SER A 1 192 ? 7.491 23.720 -31.083 1.00 42.47 192 SER A CA 1
ATOM 1465 C C . SER A 1 192 ? 7.456 23.145 -32.490 1.00 42.47 192 SER A C 1
ATOM 1467 O O . SER A 1 192 ? 8.444 22.458 -32.841 1.00 42.47 192 SER A O 1
#

Secondary structure (DSSP, 8-state):
------------HHHHHHHHHHHHHHHHHHHHHHHHHHTT-SS--SSEEEEE-TTSSEEEEEETTT-PBPTT--EEHHHHHHHHHHHHHHHHHHHHHHHHHHTTS--EEEEETTTTEEEEEETTEEPTTS--BHHHHHHHHHHHHHHHHHHHHHHHHTT-HHHHHHHHHHHHHTTSSPPPPGGGPPP-----

pLDDT: mean 88.79, std 16.2, range [34.75, 98.38]

Radius of gyration: 19.39 Å; chains: 1; bounding box: 57×42×51 Å